Protein AF-A0A7C4BPT8-F1 (afdb_monomer_lite)

pLDDT: mean 86.93, std 17.17, range [43.03, 98.75]

Sequence (209 aa):
MKKLYSVMIAIMLIIIASSIASAGLELSFYLGMRDGSNQSDGVIVRWYVEKNKKSDMIFEQLWKEQKWSDLFVVDLNSWGNETVTLNMTTDPGQARNTGWDWILIAEPKVTSNGNMVYDFAQAVAEGKVKLSMMLDGDKVETEGLGFGANCTQAEAGAVGGVTKPKAYMQHPPWNGRTGNTIARFELQLPASVKRIGNVSATWGQIKIQ

Structure (mmCIF, N/CA/C/O backbone):
data_AF-A0A7C4BPT8-F1
#
_entry.id   AF-A0A7C4BPT8-F1
#
loop_
_atom_site.group_PDB
_atom_site.id
_atom_site.type_symbol
_atom_site.label_atom_id
_atom_site.label_alt_id
_atom_site.label_comp_id
_atom_site.label_asym_id
_atom_site.label_entity_id
_atom_site.label_seq_id
_atom_site.pdbx_PDB_ins_code
_atom_site.Cartn_x
_atom_site.Cartn_y
_atom_site.Cartn_z
_atom_site.occupancy
_atom_site.B_iso_or_equiv
_atom_site.auth_seq_id
_atom_site.auth_comp_id
_atom_site.auth_asym_id
_atom_site.auth_atom_id
_atom_site.pdbx_PDB_model_num
ATOM 1 N N . MET A 1 1 ? -26.484 -39.630 23.745 1.00 54.59 1 MET A N 1
ATOM 2 C CA . MET A 1 1 ? -26.776 -38.201 24.011 1.00 54.59 1 MET A CA 1
ATOM 3 C C . MET A 1 1 ? -25.586 -37.402 24.561 1.00 54.59 1 MET A C 1
ATOM 5 O O . MET A 1 1 ? -25.332 -36.341 24.020 1.00 54.59 1 MET A O 1
ATOM 9 N N . LYS A 1 2 ? -24.785 -37.883 25.530 1.00 50.34 2 LYS A N 1
ATOM 10 C CA . LYS A 1 2 ? -23.640 -37.112 26.088 1.00 50.34 2 LYS A CA 1
ATOM 11 C C . LYS A 1 2 ? -22.535 -36.703 25.084 1.00 50.34 2 LYS A C 1
ATOM 13 O O . LYS A 1 2 ? -21.961 -35.636 25.239 1.00 50.34 2 LYS A O 1
ATOM 18 N N . LYS A 1 3 ? -22.267 -37.495 24.033 1.00 48.19 3 LYS A N 1
ATOM 19 C CA . LYS A 1 3 ? -21.234 -37.177 23.020 1.00 48.19 3 LYS A CA 1
ATOM 20 C C . LYS A 1 3 ? -21.589 -36.008 22.082 1.00 48.19 3 LYS A C 1
ATOM 22 O O . LYS A 1 3 ? -20.674 -35.346 21.617 1.00 48.19 3 LYS A O 1
ATOM 27 N N . LEU A 1 4 ? -22.875 -35.724 21.829 1.00 46.19 4 LEU A N 1
ATOM 28 C CA . LEU A 1 4 ? -23.266 -34.592 20.969 1.00 46.19 4 LEU A CA 1
ATOM 29 C C . LEU A 1 4 ? -23.099 -33.234 21.674 1.00 46.19 4 LEU A C 1
ATOM 31 O O . LEU A 1 4 ? -22.688 -32.268 21.039 1.00 46.19 4 LEU A O 1
ATOM 35 N N . TYR A 1 5 ? -23.343 -33.171 22.988 1.00 47.28 5 TYR A N 1
ATOM 36 C CA . TYR A 1 5 ? -23.186 -31.936 23.766 1.00 47.28 5 TYR A CA 1
ATOM 37 C C . TYR A 1 5 ? -21.726 -31.458 23.831 1.00 47.28 5 TYR A C 1
ATOM 39 O O . TYR A 1 5 ? -21.472 -30.264 23.712 1.00 47.28 5 TYR A O 1
ATOM 47 N N . SER A 1 6 ? -20.753 -32.371 23.941 1.00 48.19 6 SER A N 1
ATOM 48 C CA . SER A 1 6 ? -19.327 -32.004 23.958 1.00 48.19 6 SER A CA 1
ATOM 49 C C . SER A 1 6 ? -18.817 -31.463 22.618 1.00 48.19 6 SER A C 1
ATOM 51 O O . SER A 1 6 ? -17.952 -30.592 22.614 1.00 48.19 6 SER A O 1
ATOM 53 N N . VAL A 1 7 ? -19.356 -31.935 21.487 1.00 51.72 7 VAL A N 1
ATOM 54 C CA . VAL A 1 7 ? -18.960 -31.447 20.153 1.00 51.72 7 VAL A CA 1
ATOM 55 C C . VAL A 1 7 ? -19.555 -30.063 19.877 1.00 51.72 7 VAL A C 1
ATOM 57 O O . VAL A 1 7 ? -18.843 -29.189 19.392 1.00 51.72 7 VAL A O 1
ATOM 60 N N . MET A 1 8 ? -20.815 -29.813 20.256 1.00 48.66 8 MET A N 1
ATOM 61 C CA . MET A 1 8 ? -21.415 -28.477 20.112 1.00 48.66 8 MET A CA 1
ATOM 62 C C . MET A 1 8 ? -20.722 -27.415 20.975 1.00 48.66 8 MET A C 1
ATOM 64 O O . MET A 1 8 ? -20.492 -26.312 20.489 1.00 48.66 8 MET A O 1
ATOM 68 N N . ILE A 1 9 ? -20.336 -27.736 22.216 1.00 51.28 9 ILE A N 1
ATOM 69 C CA . ILE A 1 9 ? 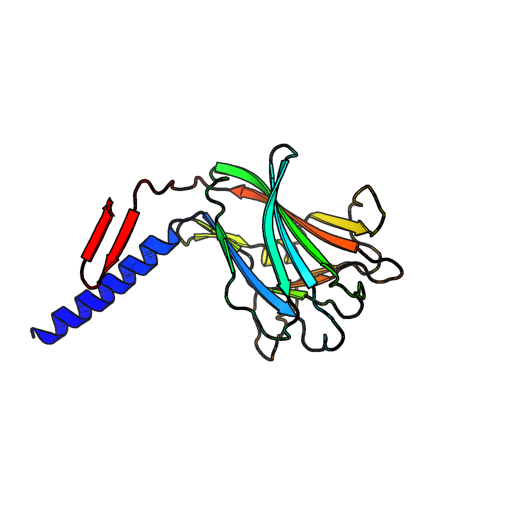-19.623 -26.793 23.098 1.00 51.28 9 ILE A CA 1
ATOM 70 C C . ILE A 1 9 ? -18.236 -26.441 22.533 1.00 51.28 9 ILE A C 1
ATOM 72 O O . ILE A 1 9 ? -17.849 -25.275 22.560 1.00 51.28 9 ILE A O 1
ATOM 76 N N . ALA A 1 10 ? -17.514 -27.412 21.962 1.00 47.28 10 ALA A N 1
ATOM 77 C CA . ALA A 1 10 ? -16.216 -27.171 21.329 1.00 47.28 10 ALA A CA 1
ATOM 78 C C . ALA A 1 10 ? -16.325 -26.276 20.078 1.00 47.28 10 ALA A C 1
ATOM 80 O O . ALA A 1 10 ? -15.520 -25.364 19.907 1.00 47.28 10 ALA A O 1
ATOM 81 N N . ILE A 1 11 ? -17.350 -26.480 19.241 1.00 50.12 11 ILE A N 1
AT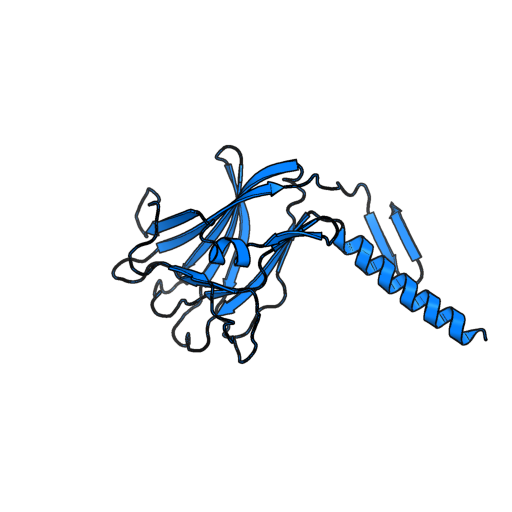OM 82 C CA . ILE A 1 11 ? -17.606 -25.634 18.061 1.00 50.12 11 ILE A CA 1
ATOM 83 C C . ILE A 1 11 ? -18.005 -24.211 18.488 1.00 50.12 11 ILE A C 1
ATOM 85 O O . ILE A 1 11 ? -17.520 -23.238 17.916 1.00 50.12 11 ILE A O 1
ATOM 89 N N . MET A 1 12 ? -18.822 -24.066 19.536 1.00 43.97 12 MET A N 1
ATOM 90 C CA . MET A 1 12 ? -19.258 -22.757 20.038 1.00 43.97 12 MET A CA 1
ATOM 91 C C . MET A 1 12 ? -18.108 -21.961 20.689 1.00 43.97 12 MET A C 1
ATOM 93 O O . MET A 1 12 ? -18.019 -20.753 20.493 1.00 43.97 12 MET A O 1
ATOM 97 N N . LEU A 1 13 ? -17.177 -22.625 21.388 1.00 43.03 13 LEU A N 1
ATOM 98 C CA . LEU A 1 13 ? -15.963 -22.003 21.949 1.00 43.03 13 LEU A CA 1
ATOM 99 C C . LEU A 1 13 ? -14.967 -21.546 20.871 1.00 43.03 13 LEU A C 1
ATOM 101 O O . LEU A 1 13 ? -14.355 -20.490 21.025 1.00 43.03 13 LEU A O 1
ATOM 105 N N . ILE A 1 14 ? -14.836 -22.289 19.765 1.00 45.22 14 ILE A N 1
ATOM 106 C CA . ILE A 1 14 ? -14.003 -21.881 18.619 1.00 45.22 14 ILE A CA 1
ATOM 107 C C . ILE A 1 14 ? -14.587 -20.626 17.943 1.00 45.22 14 ILE A C 1
ATOM 109 O O . ILE A 1 14 ? -13.842 -19.698 17.634 1.00 45.22 14 ILE A O 1
ATOM 113 N N . ILE A 1 15 ? -15.915 -20.534 17.802 1.00 47.28 15 ILE A N 1
ATOM 114 C CA . ILE A 1 15 ? -16.594 -19.356 17.223 1.00 47.28 15 ILE A CA 1
ATOM 115 C C . ILE A 1 15 ? -16.447 -18.104 18.120 1.00 47.28 15 ILE A C 1
ATOM 117 O O . ILE A 1 15 ? -16.341 -16.982 17.616 1.00 47.28 15 ILE A O 1
ATOM 121 N N . ILE A 1 16 ? -16.377 -18.267 19.447 1.00 45.91 16 ILE A N 1
ATOM 122 C CA . ILE A 1 16 ? -16.183 -17.146 20.386 1.00 45.91 16 ILE A CA 1
ATOM 123 C C . ILE A 1 16 ? -14.715 -16.674 20.412 1.00 45.91 16 ILE A C 1
ATOM 125 O O . ILE A 1 16 ? -14.453 -15.474 20.431 1.00 45.91 16 ILE A O 1
ATOM 129 N N . ALA A 1 17 ? -13.736 -17.582 20.343 1.00 44.88 17 ALA A N 1
ATOM 130 C CA . ALA A 1 17 ? -12.320 -17.195 20.321 1.00 44.88 17 ALA A CA 1
ATOM 131 C C . ALA A 1 17 ? -11.942 -16.403 19.051 1.00 44.88 17 ALA A C 1
ATOM 133 O O . ALA A 1 17 ? -11.202 -15.422 19.134 1.00 44.88 17 ALA A O 1
ATOM 134 N N . SER A 1 18 ? -12.501 -16.763 17.890 1.00 46.69 18 SER A N 1
ATOM 135 C CA . SER A 1 18 ? -12.289 -16.017 16.641 1.00 46.69 18 SER A CA 1
ATOM 136 C C . SER A 1 18 ? -12.981 -14.648 16.626 1.00 46.69 18 SER A C 1
ATOM 138 O O . SER A 1 18 ? -12.461 -13.713 16.022 1.00 46.69 18 SER A O 1
ATOM 140 N N . SER A 1 19 ? -14.114 -14.488 17.316 1.00 46.62 19 SER A N 1
ATOM 141 C CA . SER A 1 19 ? -14.828 -13.202 17.382 1.00 46.62 19 SER A CA 1
ATOM 142 C C . SER A 1 19 ? -14.212 -12.211 18.379 1.00 46.62 19 SER A C 1
ATOM 144 O O . SER A 1 19 ? -14.300 -11.005 18.161 1.00 46.62 19 SER A O 1
ATOM 146 N N . ILE A 1 20 ? -13.490 -12.679 19.404 1.00 48.25 20 ILE A N 1
ATOM 147 C CA . ILE A 1 20 ? -12.718 -11.805 20.310 1.00 48.25 20 ILE A CA 1
ATOM 148 C C . ILE A 1 20 ? -11.394 -11.349 19.665 1.00 48.25 20 ILE A C 1
ATOM 150 O O . ILE A 1 20 ? -10.877 -10.283 20.000 1.00 48.25 20 ILE A O 1
ATOM 154 N N . ALA A 1 21 ? -10.849 -12.101 18.700 1.00 51.06 21 ALA A N 1
ATOM 155 C CA . ALA A 1 21 ? -9.644 -11.697 17.973 1.00 51.06 21 ALA A CA 1
ATOM 156 C C . ALA A 1 21 ? -9.871 -10.446 17.100 1.00 51.06 21 ALA A C 1
ATOM 158 O O . ALA A 1 21 ? -8.999 -9.587 17.063 1.00 51.06 21 ALA A O 1
ATOM 159 N N . SER A 1 22 ? -11.064 -10.281 16.517 1.00 53.06 22 SER A N 1
ATOM 160 C CA . SER A 1 22 ? -11.373 -9.261 15.497 1.00 53.06 22 SER A CA 1
ATOM 161 C C . SER A 1 22 ? -11.809 -7.882 16.036 1.00 53.06 22 SER A C 1
ATOM 163 O O . SER A 1 22 ? -12.160 -6.994 15.262 1.00 53.06 22 SER A O 1
ATOM 165 N N . ALA A 1 23 ? -11.776 -7.651 17.353 1.00 64.06 23 ALA A N 1
ATOM 166 C CA . ALA A 1 23 ? -12.230 -6.388 17.956 1.00 64.06 23 ALA A CA 1
ATOM 167 C C . ALA A 1 23 ? -11.284 -5.177 17.742 1.00 64.06 23 ALA A C 1
ATOM 169 O O . ALA A 1 23 ? -11.500 -4.105 18.306 1.00 64.06 23 ALA A O 1
ATOM 170 N N . GLY A 1 24 ? -10.189 -5.353 16.996 1.00 84.88 24 GLY A N 1
ATOM 171 C CA . GLY A 1 24 ? -9.198 -4.309 16.736 1.00 84.88 24 GLY A CA 1
ATOM 172 C C . GLY A 1 24 ? -9.560 -3.416 15.551 1.00 84.88 24 GLY A C 1
ATOM 173 O O . GLY A 1 24 ? -10.351 -3.794 14.686 1.00 84.88 24 GLY A O 1
ATOM 174 N N . LEU A 1 25 ? -8.968 -2.221 15.521 1.00 93.62 25 LEU A N 1
ATOM 175 C CA . LEU A 1 25 ? -8.838 -1.427 14.305 1.00 93.62 25 LEU A CA 1
ATOM 176 C C . LEU A 1 25 ? -7.584 -1.890 13.553 1.00 93.62 25 LEU A C 1
ATOM 178 O O . LEU A 1 25 ? -6.475 -1.741 14.059 1.00 93.62 25 LEU A O 1
ATOM 182 N N . GLU A 1 26 ? -7.763 -2.462 12.368 1.00 95.50 26 GLU A N 1
ATOM 183 C CA . GLU A 1 26 ? -6.712 -3.193 11.652 1.00 95.50 26 GLU A CA 1
ATOM 184 C C . GLU A 1 26 ? -6.672 -2.796 10.178 1.00 95.50 26 GLU A C 1
ATOM 186 O O . GLU A 1 26 ? -7.717 -2.671 9.541 1.00 95.50 26 GLU A O 1
ATOM 191 N N . LEU A 1 27 ? -5.471 -2.648 9.623 1.00 97.69 27 LEU A N 1
ATOM 192 C CA . LEU A 1 27 ? -5.219 -2.669 8.182 1.00 97.69 27 LEU A CA 1
ATOM 193 C C . LEU A 1 27 ? -4.840 -4.096 7.783 1.00 97.69 27 LEU A C 1
ATOM 195 O O . LEU A 1 27 ? -3.971 -4.694 8.410 1.00 97.69 27 LEU A O 1
ATOM 199 N N . SER A 1 28 ? -5.442 -4.632 6.725 1.00 97.62 28 SER A N 1
ATOM 200 C CA . SER A 1 28 ? -5.100 -5.960 6.207 1.00 97.62 28 SER A CA 1
ATOM 201 C C . SER A 1 28 ? -5.000 -5.968 4.687 1.00 97.62 28 SER A C 1
ATOM 203 O O . SER A 1 28 ? -5.728 -5.221 4.033 1.00 97.62 28 SER A O 1
ATOM 205 N N . PHE A 1 29 ? -4.079 -6.760 4.134 1.00 98.12 29 PHE A N 1
ATOM 206 C CA . PHE A 1 29 ? -3.831 -6.859 2.690 1.00 98.12 29 PHE A CA 1
ATOM 207 C C . PHE A 1 29 ? -2.958 -8.076 2.344 1.00 98.12 29 PHE A C 1
ATOM 209 O O . PHE A 1 29 ? -2.319 -8.678 3.207 1.00 98.12 29 PHE A O 1
ATOM 216 N N . TYR A 1 30 ? -2.902 -8.410 1.056 1.00 97.69 30 TYR A N 1
ATOM 217 C CA . TYR A 1 30 ? -1.963 -9.367 0.471 1.00 97.69 30 TYR A CA 1
ATOM 218 C C . TYR A 1 30 ? -1.030 -8.659 -0.511 1.00 97.69 30 TYR A C 1
ATOM 220 O O . TYR A 1 30 ? -1.438 -7.695 -1.164 1.00 97.69 30 TYR A O 1
ATOM 228 N N . LEU A 1 31 ? 0.182 -9.185 -0.666 1.00 98.19 31 LEU A N 1
ATOM 229 C CA . LEU A 1 31 ? 1.145 -8.763 -1.682 1.00 98.19 31 LEU A CA 1
ATOM 230 C C . LEU A 1 31 ? 1.376 -9.884 -2.692 1.00 98.19 31 LEU A C 1
ATOM 232 O O . LEU A 1 31 ? 1.343 -11.062 -2.338 1.00 98.19 31 LEU A O 1
ATOM 236 N N . GLY A 1 32 ? 1.612 -9.527 -3.948 1.00 97.38 32 GLY A N 1
ATOM 237 C CA . GLY A 1 32 ? 1.936 -10.483 -5.001 1.00 97.38 32 GLY A CA 1
ATOM 238 C C . GLY A 1 32 ? 2.654 -9.800 -6.154 1.00 97.38 32 GLY A C 1
ATOM 239 O O . GLY A 1 32 ? 2.180 -8.774 -6.632 1.00 97.38 32 GLY A O 1
ATOM 240 N N . MET A 1 33 ? 3.784 -10.340 -6.612 1.00 97.00 33 MET A N 1
ATOM 241 C CA . MET A 1 33 ? 4.384 -9.871 -7.865 1.00 97.00 33 MET A CA 1
ATOM 242 C C . MET A 1 33 ? 3.576 -10.412 -9.037 1.00 97.00 33 MET A C 1
ATOM 244 O O . MET A 1 33 ? 3.242 -11.596 -9.046 1.00 97.00 33 MET A O 1
ATOM 248 N N . ARG A 1 34 ? 3.273 -9.570 -10.027 1.00 95.25 34 ARG A N 1
ATOM 249 C CA . ARG A 1 34 ? 2.548 -9.990 -11.230 1.00 95.25 34 ARG A CA 1
ATOM 250 C C . ARG A 1 34 ? 3.265 -11.148 -11.923 1.00 95.25 34 ARG A C 1
ATOM 252 O O . ARG A 1 34 ? 4.489 -11.140 -12.049 1.00 95.25 34 ARG A O 1
ATOM 259 N N . ASP A 1 35 ? 2.492 -12.096 -12.446 1.00 94.12 35 ASP A N 1
ATOM 260 C CA . ASP A 1 35 ? 3.035 -13.129 -13.327 1.00 94.12 35 ASP A CA 1
ATOM 261 C C . ASP A 1 35 ? 3.775 -12.475 -14.509 1.00 94.12 35 ASP A C 1
ATOM 263 O O . ASP A 1 35 ? 3.249 -11.584 -15.183 1.00 94.12 35 ASP A O 1
ATOM 267 N N . GLY A 1 36 ? 5.016 -12.903 -14.742 1.00 93.62 36 GLY A N 1
ATOM 268 C CA . GLY A 1 36 ? 5.914 -12.328 -15.746 1.00 93.62 36 GLY A CA 1
ATOM 269 C C . GLY A 1 36 ? 6.991 -11.391 -15.188 1.00 93.62 36 GLY A C 1
ATOM 270 O O . GLY A 1 36 ? 7.924 -11.067 -15.922 1.00 93.62 36 GLY A O 1
ATOM 271 N N . SER A 1 37 ? 6.953 -11.028 -13.901 1.00 94.88 37 SER A N 1
ATOM 272 C CA . SER A 1 37 ? 7.974 -10.208 -13.216 1.00 94.88 37 SER A CA 1
ATOM 273 C C . SER A 1 37 ? 9.297 -10.948 -12.929 1.00 94.88 37 SER A C 1
ATOM 275 O O . SER A 1 37 ? 9.950 -10.712 -11.918 1.00 94.88 37 SER A O 1
ATOM 277 N N . ASN A 1 38 ? 9.737 -11.844 -13.819 1.00 95.12 38 ASN A N 1
ATOM 278 C CA . ASN A 1 38 ? 10.872 -12.757 -13.595 1.00 95.12 38 ASN A CA 1
ATOM 279 C C . ASN A 1 38 ? 12.236 -12.067 -13.413 1.00 95.12 38 ASN A C 1
ATOM 281 O O . ASN A 1 38 ? 13.183 -12.706 -12.965 1.00 95.12 38 ASN A O 1
ATOM 285 N N . GLN A 1 39 ? 12.354 -10.800 -13.812 1.00 96.44 39 GLN A N 1
ATOM 286 C CA . GLN A 1 39 ? 13.593 -10.021 -13.721 1.00 96.44 39 GLN A CA 1
ATOM 287 C C . GLN A 1 39 ? 13.585 -9.010 -12.565 1.00 96.44 39 GLN A C 1
ATOM 289 O O . GLN A 1 39 ? 14.582 -8.317 -12.376 1.00 96.44 39 GLN A O 1
ATOM 294 N N . SER A 1 40 ? 12.484 -8.909 -11.812 1.00 97.06 40 SER A N 1
ATOM 295 C CA . SER A 1 40 ? 12.424 -8.058 -10.622 1.00 97.06 40 SER A CA 1
ATOM 296 C C . SER A 1 40 ? 13.251 -8.679 -9.496 1.00 97.06 40 SER A C 1
ATOM 298 O O . SER A 1 40 ? 13.196 -9.890 -9.266 1.00 97.06 40 SER A O 1
ATOM 300 N N . ASP A 1 41 ? 14.000 -7.852 -8.770 1.00 97.56 41 ASP A N 1
ATOM 301 C CA . ASP A 1 41 ? 14.633 -8.232 -7.503 1.00 97.56 41 ASP A CA 1
ATOM 302 C C . ASP A 1 41 ? 13.722 -7.973 -6.286 1.00 97.56 41 ASP A C 1
ATOM 304 O O . ASP A 1 41 ? 14.097 -8.256 -5.144 1.00 97.56 41 ASP A O 1
ATOM 308 N N . GLY A 1 42 ? 12.495 -7.522 -6.548 1.00 97.94 42 GLY A N 1
ATOM 309 C CA . GLY A 1 42 ? 11.429 -7.283 -5.590 1.00 97.94 42 GLY A CA 1
ATOM 310 C C . GLY A 1 42 ? 11.099 -5.805 -5.419 1.00 97.94 42 GLY A C 1
ATOM 311 O O . GLY A 1 42 ? 11.857 -4.919 -5.792 1.00 97.94 42 GLY A O 1
ATOM 312 N N . VAL A 1 43 ? 9.955 -5.552 -4.791 1.00 98.50 43 VAL A N 1
ATOM 313 C CA . VAL A 1 43 ? 9.469 -4.210 -4.461 1.00 98.50 43 VAL A CA 1
ATOM 314 C C . VAL A 1 43 ? 9.377 -4.071 -2.952 1.00 98.50 43 VAL A C 1
ATOM 316 O O . VAL A 1 43 ? 8.816 -4.933 -2.272 1.00 98.50 43 VAL A O 1
ATOM 319 N N . ILE A 1 44 ? 9.916 -2.981 -2.416 1.00 98.62 44 ILE A N 1
ATOM 320 C CA . ILE A 1 44 ? 9.748 -2.613 -1.015 1.00 98.62 44 ILE A CA 1
ATOM 321 C C . ILE A 1 44 ? 8.413 -1.885 -0.877 1.00 98.62 44 ILE A C 1
ATOM 323 O O . ILE A 1 44 ? 8.225 -0.788 -1.405 1.00 98.62 44 ILE A O 1
ATOM 327 N N . VAL A 1 45 ? 7.483 -2.502 -0.155 1.00 98.75 45 VAL A N 1
ATOM 328 C CA . VAL A 1 45 ? 6.178 -1.934 0.181 1.00 98.75 45 VAL A CA 1
ATOM 329 C C . VAL A 1 45 ? 6.223 -1.399 1.600 1.00 98.75 45 VAL A C 1
ATOM 331 O O . VAL A 1 45 ? 6.626 -2.114 2.521 1.00 98.75 45 VAL A O 1
ATOM 334 N N . ARG A 1 46 ? 5.774 -0.160 1.796 1.00 98.69 46 ARG A N 1
ATOM 335 C CA . ARG A 1 46 ? 5.668 0.450 3.125 1.00 98.69 46 ARG A CA 1
ATOM 336 C C . ARG A 1 46 ? 4.296 1.051 3.341 1.00 98.69 46 ARG A C 1
ATOM 338 O O . ARG A 1 46 ? 3.699 1.580 2.406 1.00 98.69 46 ARG A O 1
ATOM 345 N N . TRP A 1 47 ? 3.839 1.019 4.587 1.00 98.62 47 TRP A N 1
ATOM 346 C CA . TRP A 1 47 ? 2.689 1.800 5.032 1.00 98.62 47 TRP A CA 1
ATOM 347 C C . TRP A 1 47 ? 3.105 2.783 6.112 1.00 98.62 47 TRP A C 1
ATOM 349 O O . TRP A 1 47 ? 3.834 2.436 7.045 1.00 98.62 47 TRP A O 1
ATOM 359 N N . TYR A 1 48 ? 2.578 3.995 6.001 1.00 98.62 48 TYR A N 1
ATOM 360 C CA . TYR A 1 48 ? 2.730 5.046 6.993 1.00 98.62 48 TYR A CA 1
ATOM 361 C C . TYR A 1 48 ? 1.367 5.554 7.431 1.00 98.62 48 TYR A C 1
ATOM 363 O O . TYR A 1 48 ? 0.463 5.694 6.605 1.00 98.62 48 TYR A O 1
ATOM 371 N N . VAL A 1 49 ? 1.255 5.903 8.707 1.00 98.44 49 VAL A N 1
ATOM 372 C CA . VAL A 1 49 ? 0.164 6.729 9.222 1.00 98.44 49 VAL A CA 1
ATOM 373 C C . VAL A 1 49 ? 0.692 8.143 9.384 1.00 98.44 49 VAL A C 1
ATOM 375 O O . VAL A 1 49 ? 1.633 8.376 10.143 1.00 98.44 49 VAL A O 1
ATOM 378 N N . GLU A 1 50 ? 0.088 9.094 8.686 1.00 98.25 50 GLU A N 1
ATOM 379 C CA . GLU A 1 50 ? 0.400 10.507 8.830 1.00 98.25 50 GLU A CA 1
ATOM 380 C C . GLU A 1 50 ? -0.719 11.241 9.570 1.00 98.25 50 GLU A C 1
ATOM 382 O O . GLU A 1 50 ? -1.901 11.142 9.228 1.00 98.25 50 GLU A O 1
ATOM 387 N N . LYS A 1 51 ? -0.326 12.003 10.592 1.00 96.94 51 LYS A N 1
ATOM 388 C CA . LYS A 1 51 ? -1.203 12.867 11.382 1.00 96.94 51 LYS A CA 1
ATOM 389 C C . LYS A 1 51 ? -0.419 14.091 11.831 1.00 96.94 51 LYS A C 1
ATOM 391 O O . LYS A 1 51 ? 0.685 13.965 12.354 1.00 96.94 51 LYS A O 1
ATOM 396 N N . ASN A 1 52 ? -0.991 15.286 11.681 1.00 94.38 52 ASN A N 1
ATOM 397 C CA . ASN A 1 52 ? -0.373 16.540 12.137 1.00 94.38 52 ASN A CA 1
ATOM 398 C C . ASN A 1 52 ? 1.072 16.732 11.626 1.00 94.38 52 ASN A C 1
ATOM 400 O O . ASN A 1 52 ? 1.942 17.163 12.382 1.00 94.38 52 ASN A O 1
ATOM 404 N N . LYS A 1 53 ? 1.333 16.394 10.352 1.00 90.75 53 LYS A N 1
ATOM 405 C CA . LYS A 1 53 ? 2.664 16.431 9.705 1.00 90.75 53 LYS A CA 1
ATOM 406 C C . LYS A 1 53 ? 3.709 15.476 10.301 1.00 90.75 53 LYS A C 1
ATOM 408 O O . LYS A 1 53 ? 4.881 15.548 9.936 1.00 90.75 53 LYS A O 1
ATOM 413 N N . LYS A 1 54 ? 3.314 14.590 11.217 1.00 96.06 54 LYS A N 1
ATOM 414 C CA . LYS A 1 54 ? 4.137 13.479 11.694 1.00 96.06 54 LYS A CA 1
ATOM 415 C C . LYS A 1 54 ? 3.764 12.230 10.907 1.00 96.06 54 LYS A C 1
ATOM 417 O O . LYS A 1 54 ? 2.580 11.943 10.772 1.00 96.06 54 LYS A O 1
ATOM 422 N N . SER A 1 55 ? 4.768 11.503 10.427 1.00 97.31 55 SER A N 1
ATOM 423 C CA . SER A 1 55 ? 4.603 10.240 9.710 1.00 97.31 55 SER A CA 1
ATOM 424 C C . SER A 1 55 ? 5.230 9.110 10.522 1.00 97.31 55 SER A C 1
ATOM 426 O O . SER A 1 55 ? 6.414 9.174 10.858 1.00 97.31 55 SER A O 1
ATOM 428 N N . ASP A 1 56 ? 4.429 8.105 10.865 1.00 97.94 56 ASP A N 1
ATOM 429 C CA . ASP A 1 56 ? 4.850 6.900 11.576 1.00 97.94 56 ASP A CA 1
ATOM 430 C C . ASP A 1 56 ? 4.801 5.710 10.606 1.00 97.94 56 ASP A C 1
ATOM 432 O O . ASP A 1 56 ? 3.745 5.400 10.054 1.00 97.94 56 ASP A O 1
ATOM 436 N N . MET A 1 57 ? 5.936 5.041 10.379 1.00 98.31 57 MET A N 1
ATOM 437 C CA . MET A 1 57 ? 5.982 3.820 9.566 1.00 98.31 57 MET A CA 1
ATOM 438 C C . MET A 1 57 ? 5.429 2.648 10.375 1.00 98.31 57 MET A C 1
ATOM 440 O O . MET A 1 57 ? 5.939 2.342 11.452 1.00 98.31 57 MET A O 1
ATOM 444 N N . ILE A 1 58 ? 4.405 1.989 9.844 1.00 98.19 58 ILE A N 1
ATOM 445 C CA . ILE A 1 58 ? 3.695 0.894 10.521 1.00 98.19 58 ILE A CA 1
ATOM 446 C C . ILE A 1 58 ? 3.924 -0.467 9.861 1.00 98.19 58 ILE A C 1
ATOM 448 O O . ILE A 1 58 ? 3.587 -1.495 10.440 1.00 98.19 58 ILE A O 1
ATOM 452 N N . PHE A 1 59 ? 4.495 -0.482 8.656 1.00 98.56 59 PHE A N 1
ATOM 453 C CA . PHE A 1 59 ? 4.806 -1.698 7.914 1.00 98.56 59 PHE A CA 1
ATOM 454 C C . PHE A 1 59 ? 5.920 -1.442 6.899 1.00 98.56 59 PHE A C 1
ATOM 456 O O . PHE A 1 59 ? 5.916 -0.405 6.234 1.00 98.56 59 PHE A O 1
ATOM 463 N N . GLU A 1 60 ? 6.817 -2.413 6.739 1.00 98.50 60 GLU A N 1
ATOM 464 C CA . GLU A 1 60 ? 7.801 -2.483 5.660 1.00 98.50 60 GLU A CA 1
ATOM 465 C C . GLU A 1 60 ? 8.009 -3.950 5.264 1.00 98.50 60 GLU A C 1
ATOM 467 O O . GLU A 1 60 ? 8.226 -4.800 6.127 1.00 98.50 60 GLU A O 1
ATOM 472 N N . GLN A 1 61 ? 7.957 -4.248 3.965 1.00 98.50 61 GLN A N 1
ATOM 473 C CA . GLN A 1 61 ? 8.249 -5.577 3.434 1.00 98.50 61 GLN A CA 1
ATOM 474 C C . GLN A 1 61 ? 8.829 -5.483 2.023 1.00 98.50 61 GLN A C 1
ATOM 476 O O . GLN A 1 61 ? 8.209 -4.909 1.132 1.00 98.50 61 GLN A O 1
ATOM 481 N N . LEU A 1 62 ? 9.976 -6.127 1.794 1.00 98.50 62 LEU A N 1
ATOM 482 C CA . LEU A 1 62 ? 10.441 -6.460 0.445 1.00 98.50 62 LEU A CA 1
ATOM 483 C C . LEU A 1 62 ? 9.679 -7.692 -0.055 1.00 98.50 62 LEU A C 1
ATOM 485 O O . LEU A 1 62 ? 9.764 -8.757 0.564 1.00 98.50 62 LEU A O 1
ATOM 489 N N . TRP A 1 63 ? 8.954 -7.573 -1.164 1.00 98.31 63 TRP A N 1
ATOM 490 C CA . TRP A 1 63 ? 8.231 -8.685 -1.780 1.00 98.31 63 TRP A CA 1
ATOM 491 C C . TRP A 1 63 ? 8.732 -8.954 -3.198 1.00 98.31 63 TRP A C 1
ATOM 493 O O . TRP A 1 63 ? 8.780 -8.047 -4.020 1.00 98.31 63 TRP A O 1
ATOM 503 N N . LYS A 1 64 ? 9.087 -10.209 -3.490 1.00 97.75 64 LYS A N 1
ATOM 504 C CA . LYS A 1 64 ? 9.630 -10.637 -4.795 1.00 97.75 64 LYS A CA 1
ATOM 505 C C . LYS A 1 64 ? 8.946 -11.871 -5.385 1.00 97.75 64 LYS A C 1
ATOM 507 O O . LYS A 1 64 ? 9.304 -12.339 -6.460 1.00 97.75 64 LYS A O 1
ATOM 512 N N . GLU A 1 65 ? 7.994 -12.446 -4.660 1.00 97.50 65 GLU A N 1
ATOM 513 C CA . GLU A 1 65 ? 7.428 -13.744 -5.006 1.00 97.50 65 GLU A CA 1
ATOM 514 C C . GLU A 1 65 ? 6.256 -13.580 -5.988 1.00 97.50 65 GLU A C 1
ATOM 516 O O . GLU A 1 65 ? 5.324 -12.810 -5.733 1.00 97.50 65 GLU A O 1
ATOM 521 N N . GLN A 1 66 ? 6.261 -14.357 -7.080 1.00 95.94 66 GLN A N 1
ATOM 522 C CA . GLN A 1 66 ? 5.140 -14.491 -8.032 1.00 95.94 66 GLN A CA 1
ATOM 523 C C . GLN A 1 66 ? 4.083 -15.481 -7.508 1.00 95.94 66 GLN A C 1
ATOM 525 O O . GLN A 1 66 ? 3.673 -16.436 -8.161 1.00 95.94 66 GLN A O 1
ATOM 530 N N . LYS A 1 67 ? 3.696 -15.274 -6.253 1.00 96.19 67 LYS A N 1
ATOM 531 C CA . LYS A 1 67 ? 2.572 -15.903 -5.557 1.00 96.19 67 LYS A CA 1
ATOM 532 C C . LYS A 1 67 ? 2.025 -14.876 -4.573 1.00 96.19 67 LYS A C 1
ATOM 534 O O . LYS A 1 67 ? 2.745 -13.961 -4.169 1.00 96.19 67 LYS A O 1
ATOM 539 N N . TRP A 1 68 ? 0.774 -15.039 -4.166 1.00 97.19 68 TRP A N 1
ATOM 540 C CA . TRP A 1 68 ? 0.252 -14.240 -3.065 1.00 97.19 68 TRP A CA 1
ATOM 541 C C . TRP A 1 68 ? 1.001 -14.556 -1.772 1.00 97.19 68 TRP A C 1
ATOM 543 O O . TRP A 1 68 ? 1.333 -15.711 -1.493 1.00 97.19 68 TRP A O 1
ATOM 553 N N . SER A 1 69 ? 1.247 -13.517 -0.985 1.00 97.50 69 SER A N 1
ATOM 554 C CA . SER A 1 69 ? 1.654 -13.641 0.405 1.00 97.50 69 SER A CA 1
ATOM 555 C C . SER A 1 69 ? 0.560 -14.299 1.243 1.00 97.50 69 SER A C 1
ATOM 557 O O . SER A 1 69 ? -0.601 -14.391 0.831 1.00 97.50 69 SER A O 1
ATOM 559 N N . ASP A 1 70 ? 0.914 -14.675 2.469 1.00 96.62 70 ASP A N 1
ATOM 560 C CA . ASP A 1 70 ? -0.083 -14.800 3.529 1.00 96.62 70 ASP A CA 1
ATOM 561 C C . ASP A 1 70 ? -0.700 -13.420 3.837 1.00 96.62 70 ASP A C 1
ATOM 563 O O . ASP A 1 70 ? -0.193 -12.379 3.400 1.00 96.62 70 ASP A O 1
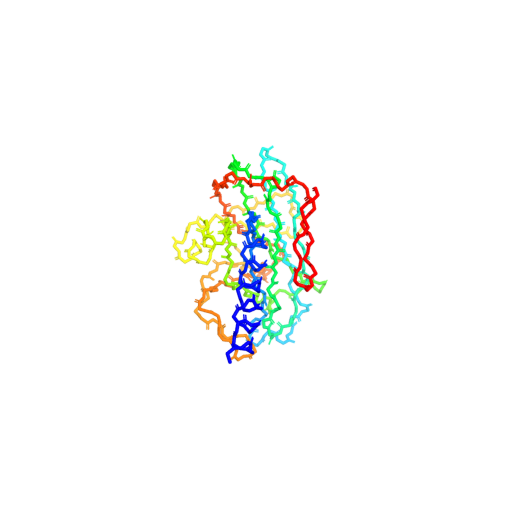ATOM 567 N N . LEU A 1 71 ? -1.824 -13.398 4.558 1.00 96.06 71 LEU A N 1
ATOM 568 C CA . LEU A 1 71 ? -2.490 -12.147 4.927 1.00 96.06 71 LEU A CA 1
ATOM 569 C C . LEU A 1 71 ? -1.606 -11.340 5.887 1.00 96.06 71 LEU A C 1
ATOM 571 O O . LEU A 1 71 ? -1.303 -11.804 6.987 1.00 96.06 71 LEU A O 1
ATOM 575 N N . PHE A 1 72 ? -1.267 -10.109 5.508 1.00 96.50 72 PHE A N 1
ATOM 576 C CA . PHE A 1 72 ? -0.680 -9.141 6.427 1.00 96.50 72 PHE A CA 1
ATOM 577 C C . PHE A 1 72 ? -1.781 -8.442 7.220 1.00 96.50 72 PHE A C 1
ATOM 579 O O . PHE A 1 72 ? -2.823 -8.092 6.663 1.00 96.50 72 PHE A O 1
ATOM 586 N N . VAL A 1 73 ? -1.534 -8.225 8.514 1.00 95.88 73 VAL A N 1
ATOM 587 C CA . VAL A 1 73 ? -2.418 -7.491 9.427 1.00 95.88 73 VAL A CA 1
ATOM 588 C C . VAL A 1 73 ? -1.568 -6.520 10.243 1.00 95.88 73 VAL A C 1
ATOM 590 O O . VAL A 1 73 ? -0.567 -6.920 10.835 1.00 95.88 73 VAL A O 1
ATOM 593 N N . VAL A 1 74 ? -1.956 -5.247 10.259 1.00 95.50 74 VAL A N 1
ATOM 594 C CA . VAL A 1 74 ? -1.256 -4.157 10.945 1.00 95.50 74 VAL A CA 1
ATOM 595 C C . VAL A 1 74 ? -2.219 -3.476 11.912 1.00 95.50 74 VAL A C 1
ATOM 597 O O . VAL A 1 74 ? -3.320 -3.080 11.526 1.00 95.50 74 VAL A O 1
ATOM 600 N N . ASP A 1 75 ? -1.801 -3.344 13.169 1.00 94.25 75 ASP A N 1
ATOM 601 C CA . ASP A 1 75 ? -2.584 -2.701 14.225 1.00 94.25 75 ASP A CA 1
ATOM 602 C C . ASP A 1 75 ? -2.617 -1.176 14.037 1.00 94.25 75 ASP A C 1
ATOM 604 O O . ASP A 1 75 ? -1.577 -0.522 13.933 1.00 94.25 75 ASP A O 1
ATOM 608 N N . LEU A 1 76 ? -3.821 -0.605 14.023 1.00 96.06 76 LEU A N 1
ATOM 609 C CA . LEU A 1 76 ? -4.070 0.831 13.918 1.00 96.06 76 LEU A CA 1
ATOM 610 C C . LEU A 1 76 ? -4.712 1.423 15.186 1.00 96.06 76 LEU A C 1
ATOM 612 O O . LEU A 1 76 ? -5.094 2.595 15.193 1.00 96.06 76 LEU A O 1
ATOM 616 N N . ASN A 1 77 ? -4.846 0.661 16.275 1.00 93.50 77 ASN A N 1
ATOM 617 C CA . ASN A 1 77 ? -5.583 1.087 17.470 1.00 93.50 77 ASN A CA 1
ATOM 618 C C . ASN A 1 77 ? -5.051 2.389 18.095 1.00 93.50 77 ASN A C 1
ATOM 620 O O . ASN A 1 77 ? -5.841 3.155 18.654 1.00 93.50 77 ASN A O 1
ATOM 624 N N . SER A 1 78 ? -3.751 2.674 17.965 1.00 94.00 78 SER A N 1
ATOM 625 C CA . SER A 1 78 ? -3.115 3.913 18.448 1.00 94.00 78 SER A CA 1
ATOM 626 C C . SER A 1 78 ? -3.631 5.190 17.769 1.00 94.00 78 SER A C 1
ATOM 628 O O . SER A 1 78 ? -3.424 6.279 18.300 1.00 94.00 78 SER A O 1
ATOM 630 N N . TRP A 1 79 ? -4.316 5.064 16.629 1.00 95.94 79 TRP A N 1
ATOM 631 C CA . TRP A 1 79 ? -4.905 6.172 15.869 1.00 95.94 79 TRP A CA 1
ATOM 632 C C . TRP A 1 79 ? -6.441 6.117 15.827 1.00 95.94 79 TRP A C 1
ATOM 634 O O . TRP A 1 79 ? -7.067 6.775 15.000 1.00 95.94 79 TRP A O 1
ATOM 644 N N . GLY A 1 80 ? -7.079 5.329 16.697 1.00 94.62 80 GLY A N 1
ATOM 645 C CA . GLY A 1 80 ? -8.540 5.282 16.768 1.00 94.62 80 GLY A CA 1
ATOM 646 C C . GLY A 1 80 ? -9.157 6.644 17.102 1.00 94.62 80 GLY A C 1
ATOM 647 O O . GLY A 1 80 ? -8.622 7.393 17.914 1.00 94.62 80 GLY A O 1
ATOM 648 N N . ASN A 1 81 ? -10.316 6.932 16.505 1.00 94.88 81 ASN A N 1
ATOM 649 C CA . ASN A 1 81 ? -11.030 8.213 16.580 1.00 94.88 81 ASN A CA 1
ATOM 650 C C . ASN A 1 81 ? -10.295 9.408 15.940 1.00 94.88 81 ASN A C 1
ATOM 652 O O . ASN A 1 81 ? -10.661 10.556 16.178 1.00 94.88 81 ASN A O 1
ATOM 656 N N . GLU A 1 82 ? -9.283 9.164 15.109 1.00 96.38 82 GLU A N 1
ATOM 657 C CA . GLU A 1 82 ? -8.507 10.216 14.451 1.00 96.38 82 GLU A CA 1
ATOM 658 C C . GLU A 1 82 ? -8.790 10.276 12.950 1.00 96.38 82 GLU A C 1
ATOM 660 O O . GLU A 1 82 ? -9.013 9.253 12.300 1.00 96.38 82 GLU A O 1
ATOM 665 N N . THR A 1 83 ? -8.721 11.478 12.377 1.00 97.62 83 THR A N 1
ATOM 666 C CA . THR A 1 83 ? -8.517 11.630 10.932 1.00 97.62 83 THR A CA 1
ATOM 667 C C . THR A 1 83 ? -7.034 11.444 10.641 1.00 97.62 83 THR A C 1
ATOM 669 O O . THR A 1 83 ? -6.195 12.139 11.223 1.00 97.62 83 THR A O 1
ATOM 672 N N . VAL A 1 84 ? -6.702 10.515 9.749 1.00 98.19 84 VAL A N 1
ATOM 673 C CA . VAL A 1 84 ? -5.318 10.244 9.343 1.00 98.19 84 VAL A CA 1
ATOM 674 C C . VAL A 1 84 ? -5.209 10.122 7.830 1.00 98.19 84 VAL A C 1
ATOM 676 O O . VAL A 1 84 ? -6.194 9.852 7.138 1.00 98.19 84 VAL A O 1
ATOM 679 N N . THR A 1 85 ? -3.984 10.251 7.333 1.00 98.44 85 THR A N 1
ATOM 680 C CA . THR A 1 85 ? -3.626 9.833 5.978 1.00 98.44 85 THR A CA 1
ATOM 681 C C . THR A 1 85 ? -2.829 8.540 6.062 1.00 98.44 85 THR A C 1
ATOM 683 O O . THR A 1 85 ? -1.749 8.510 6.649 1.00 98.44 85 THR A O 1
ATOM 686 N N . LEU A 1 86 ? -3.340 7.468 5.464 1.00 98.50 86 LEU A N 1
ATOM 687 C CA . LEU A 1 86 ? -2.565 6.257 5.226 1.00 98.50 86 LEU A CA 1
ATOM 688 C C . LEU A 1 86 ? -1.833 6.399 3.893 1.00 98.50 86 LEU A C 1
ATOM 690 O O . LEU A 1 86 ? -2.461 6.533 2.842 1.00 98.50 86 LEU A O 1
ATOM 694 N N . ASN A 1 87 ? -0.504 6.385 3.945 1.00 98.25 87 ASN A N 1
ATOM 695 C CA . ASN A 1 87 ? 0.350 6.432 2.764 1.00 98.25 87 ASN A CA 1
ATOM 696 C C . ASN A 1 87 ? 0.894 5.026 2.499 1.00 98.25 87 ASN A C 1
ATOM 698 O O . ASN A 1 87 ? 1.627 4.498 3.337 1.00 98.25 87 ASN A O 1
ATOM 702 N N . MET A 1 88 ? 0.583 4.443 1.343 1.00 98.50 88 MET A N 1
ATOM 703 C CA . MET A 1 88 ? 1.263 3.241 0.866 1.00 98.50 88 MET A CA 1
ATOM 704 C C . MET A 1 88 ? 2.320 3.626 -0.160 1.00 98.50 88 MET A C 1
ATOM 706 O O . MET A 1 88 ? 2.005 4.268 -1.165 1.00 98.50 88 MET A O 1
ATOM 710 N N . THR A 1 89 ? 3.563 3.215 0.065 1.00 98.25 89 THR A N 1
ATOM 711 C CA . THR A 1 89 ? 4.650 3.452 -0.885 1.00 98.25 89 THR A CA 1
ATOM 712 C C . THR A 1 89 ? 5.158 2.153 -1.484 1.00 98.25 89 THR A C 1
ATOM 714 O O . THR A 1 89 ? 5.162 1.109 -0.832 1.00 98.25 89 THR A O 1
ATOM 717 N N . THR A 1 90 ? 5.578 2.234 -2.741 1.00 98.19 90 THR A N 1
ATOM 718 C CA . THR A 1 90 ? 6.293 1.168 -3.447 1.00 98.19 90 THR A CA 1
ATOM 719 C C . THR A 1 90 ? 7.598 1.734 -3.960 1.00 98.19 90 THR A C 1
ATOM 721 O O . THR A 1 90 ? 7.591 2.715 -4.706 1.00 98.19 90 THR A O 1
ATOM 724 N N . ASP A 1 91 ? 8.692 1.118 -3.555 1.00 97.19 91 ASP A N 1
ATOM 725 C CA . ASP A 1 91 ? 10.061 1.530 -3.833 1.00 97.19 91 ASP A CA 1
ATOM 726 C C . ASP A 1 91 ? 10.795 0.329 -4.452 1.00 97.19 91 ASP A C 1
ATOM 728 O O . ASP A 1 91 ? 10.555 -0.801 -4.015 1.00 97.19 91 ASP A O 1
ATOM 732 N N . PRO A 1 92 ? 11.628 0.513 -5.485 1.00 97.19 92 PRO A N 1
ATOM 733 C CA . PRO A 1 92 ? 12.414 -0.564 -6.064 1.00 97.19 92 PRO A CA 1
ATOM 734 C C . PRO A 1 92 ? 13.234 -1.328 -5.040 1.00 97.19 92 PRO A C 1
ATOM 736 O O . PRO A 1 92 ? 13.709 -0.774 -4.040 1.00 97.19 92 PRO A O 1
ATOM 739 N N . GLY A 1 93 ? 13.508 -2.579 -5.391 1.00 95.88 93 GLY A N 1
ATOM 740 C CA . GLY A 1 93 ? 14.516 -3.402 -4.755 1.00 95.88 93 GLY A CA 1
ATOM 741 C C . GLY A 1 93 ? 15.926 -2.810 -4.826 1.00 95.88 93 GLY A C 1
ATOM 742 O O . GLY A 1 93 ? 16.187 -1.700 -5.310 1.00 95.88 93 GLY A O 1
ATOM 743 N N . GLN A 1 94 ? 16.873 -3.582 -4.307 1.00 96.25 94 GLN A N 1
ATOM 744 C CA . GLN A 1 94 ? 18.268 -3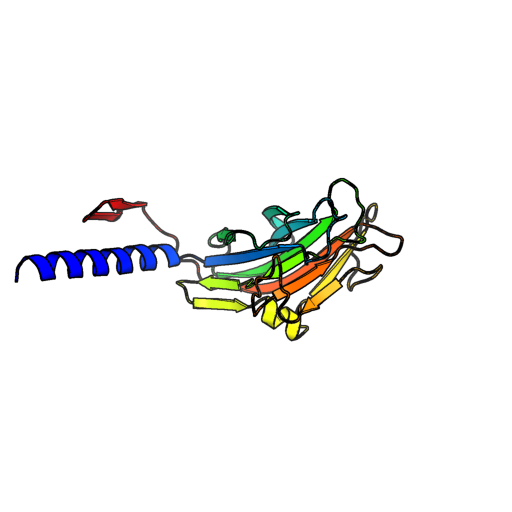.178 -4.160 1.00 96.25 94 GLN A CA 1
ATOM 745 C C . GLN A 1 94 ? 18.927 -2.813 -5.499 1.00 96.25 94 GLN A C 1
ATOM 747 O O . GLN A 1 94 ? 19.776 -1.923 -5.542 1.00 96.25 94 GLN A O 1
ATOM 752 N N . ALA A 1 95 ? 18.544 -3.476 -6.588 1.00 95.62 95 ALA A N 1
ATOM 753 C CA . ALA A 1 95 ? 19.091 -3.258 -7.919 1.00 95.62 95 ALA A CA 1
ATOM 754 C C . ALA A 1 95 ? 18.623 -1.944 -8.559 1.00 95.62 95 ALA A C 1
ATOM 756 O O . ALA A 1 95 ? 19.187 -1.545 -9.579 1.00 95.62 95 ALA A O 1
ATOM 757 N N . ARG A 1 96 ? 17.602 -1.277 -7.995 1.00 94.38 96 ARG A N 1
ATOM 758 C CA . ARG A 1 96 ? 17.005 -0.050 -8.554 1.00 94.38 96 ARG A CA 1
ATOM 759 C C . ARG A 1 96 ? 16.537 -0.196 -10.013 1.00 94.38 96 ARG A C 1
ATOM 761 O O . ARG A 1 96 ? 16.436 0.799 -10.730 1.00 94.38 96 ARG A O 1
ATOM 768 N N . ASN A 1 97 ? 16.226 -1.424 -10.442 1.00 91.69 97 ASN A N 1
ATOM 769 C CA . ASN A 1 97 ? 15.687 -1.738 -11.763 1.00 91.69 97 ASN A CA 1
ATOM 770 C C . ASN A 1 97 ? 14.183 -1.977 -11.670 1.00 91.69 97 ASN A C 1
ATOM 772 O O . ASN A 1 97 ? 13.730 -3.071 -11.355 1.00 91.69 97 ASN A O 1
ATOM 776 N N . THR A 1 98 ? 13.424 -0.959 -12.034 1.00 94.88 98 THR A N 1
ATOM 777 C CA . THR A 1 98 ? 11.976 -0.952 -11.877 1.00 94.88 98 THR A CA 1
ATOM 778 C C . THR A 1 98 ? 11.222 -1.516 -13.067 1.00 94.88 98 THR A C 1
ATOM 780 O O . THR A 1 98 ? 10.011 -1.601 -12.999 1.00 94.88 98 THR A O 1
ATOM 783 N N . GLY A 1 99 ? 11.873 -1.940 -14.157 1.00 94.88 99 GLY A N 1
ATOM 784 C CA . GLY A 1 99 ? 11.173 -2.345 -15.389 1.00 94.88 99 GLY A CA 1
ATOM 785 C C . GLY A 1 99 ? 10.215 -3.540 -15.243 1.00 94.88 99 GLY A C 1
ATOM 786 O O . GLY A 1 99 ? 9.404 -3.779 -16.135 1.00 94.88 99 GLY A O 1
ATOM 787 N N . TRP A 1 100 ? 10.308 -4.275 -14.132 1.00 95.75 100 TRP A N 1
ATOM 788 C CA . TRP A 1 100 ? 9.552 -5.501 -13.856 1.00 95.75 100 TRP A CA 1
ATOM 789 C C . TRP A 1 100 ? 8.837 -5.471 -12.500 1.00 95.75 100 TRP A C 1
ATOM 791 O O . TRP A 1 100 ? 8.301 -6.493 -12.060 1.00 95.75 100 TRP A O 1
ATOM 801 N N . ASP A 1 101 ? 8.800 -4.309 -11.848 1.00 96.75 101 ASP A N 1
ATOM 802 C CA . ASP A 1 101 ? 8.349 -4.117 -10.466 1.00 96.75 101 ASP A CA 1
ATOM 803 C C . ASP A 1 101 ? 6.820 -3.976 -10.357 1.00 96.75 101 ASP A C 1
ATOM 805 O O . ASP A 1 101 ? 6.281 -3.093 -9.688 1.00 96.75 101 ASP A O 1
ATOM 809 N N . TRP A 1 102 ? 6.085 -4.841 -11.060 1.00 95.62 102 TRP A N 1
ATOM 810 C CA . TRP A 1 102 ? 4.620 -4.858 -11.080 1.00 95.62 102 TRP A CA 1
ATOM 811 C C . TRP A 1 102 ? 4.071 -5.536 -9.822 1.00 95.62 102 TRP A C 1
ATOM 813 O O . TRP A 1 102 ? 3.627 -6.686 -9.863 1.00 95.62 102 TRP A O 1
ATOM 823 N N . ILE A 1 103 ? 4.101 -4.831 -8.693 1.00 97.56 103 ILE A N 1
ATOM 824 C CA . ILE A 1 103 ? 3.515 -5.329 -7.448 1.00 97.56 103 ILE A CA 1
ATOM 825 C C . ILE A 1 103 ? 1.991 -5.143 -7.464 1.00 97.56 103 ILE A C 1
ATOM 827 O O . ILE A 1 103 ? 1.466 -4.087 -7.826 1.00 97.56 103 ILE A O 1
ATOM 831 N N . LEU A 1 104 ? 1.266 -6.185 -7.062 1.00 97.62 104 LEU A N 1
ATOM 832 C CA . LEU A 1 104 ? -0.165 -6.147 -6.796 1.00 97.62 104 LEU A CA 1
ATOM 833 C C . LEU A 1 104 ? -0.430 -6.146 -5.295 1.00 97.62 104 LEU A C 1
ATOM 835 O O . LEU A 1 104 ? 0.193 -6.882 -4.525 1.00 97.62 104 LEU A O 1
ATOM 839 N N . ILE A 1 105 ? -1.421 -5.349 -4.912 1.00 97.69 105 ILE A N 1
ATOM 840 C CA . ILE A 1 105 ? -1.923 -5.234 -3.552 1.00 97.69 105 ILE A CA 1
ATOM 841 C C . ILE A 1 105 ? -3.380 -5.665 -3.578 1.00 97.69 105 ILE A C 1
ATOM 843 O O . ILE A 1 105 ? -4.214 -5.035 -4.234 1.00 97.69 105 ILE A O 1
ATOM 847 N N . ALA A 1 106 ? -3.676 -6.767 -2.896 1.00 96.94 106 ALA A N 1
ATOM 848 C CA . ALA A 1 106 ? -4.983 -7.401 -2.956 1.00 96.94 106 ALA A CA 1
ATOM 849 C C . ALA A 1 106 ? -5.709 -7.397 -1.614 1.00 96.94 106 ALA A C 1
ATOM 851 O O . ALA A 1 106 ? -5.119 -7.544 -0.547 1.00 96.94 106 ALA A O 1
ATOM 852 N N . GLU A 1 107 ? -7.016 -7.187 -1.717 1.00 95.94 107 GLU A N 1
ATOM 853 C CA . GLU A 1 107 ? -7.971 -6.974 -0.637 1.00 95.94 107 GLU A CA 1
ATOM 854 C C . GLU A 1 107 ? -7.503 -5.986 0.449 1.00 95.94 107 GLU A C 1
ATOM 856 O O . GLU A 1 107 ? -7.787 -6.231 1.624 1.00 95.94 107 GLU A O 1
ATOM 861 N N . PRO A 1 108 ? -6.811 -4.877 0.102 1.00 97.75 108 PRO A N 1
ATOM 862 C CA . PRO A 1 108 ? -6.416 -3.901 1.097 1.00 97.75 108 PRO A CA 1
ATOM 863 C C . PRO A 1 108 ? -7.657 -3.262 1.706 1.00 97.75 108 PRO A C 1
ATOM 865 O O . PRO A 1 108 ? -8.496 -2.695 0.995 1.00 97.75 108 PRO A O 1
ATOM 868 N N . LYS A 1 109 ? -7.774 -3.348 3.031 1.00 98.00 109 LYS A N 1
ATOM 869 C CA . LYS A 1 109 ? -8.915 -2.812 3.780 1.00 98.00 109 LYS A CA 1
ATOM 870 C C . LYS A 1 109 ? -8.554 -2.442 5.208 1.00 98.00 109 LYS A C 1
ATOM 872 O O . LYS A 1 109 ? -7.711 -3.092 5.826 1.00 98.00 109 LYS A O 1
ATOM 877 N N . VAL A 1 110 ? -9.256 -1.441 5.736 1.00 98.00 110 VAL A N 1
ATOM 878 C CA . VAL A 1 110 ? -9.327 -1.196 7.180 1.00 98.00 110 VAL A CA 1
ATOM 879 C C . VAL A 1 110 ? -10.585 -1.857 7.722 1.00 98.00 110 VAL A C 1
ATOM 881 O O . VAL A 1 110 ? -11.666 -1.686 7.152 1.00 98.00 110 VAL A O 1
ATOM 884 N N . THR A 1 111 ? -10.466 -2.582 8.828 1.00 96.00 111 THR A N 1
ATOM 885 C CA . THR A 1 111 ? -11.597 -3.167 9.554 1.00 96.00 111 THR A CA 1
ATOM 886 C C . THR A 1 111 ? -11.625 -2.712 11.005 1.00 96.00 111 THR A C 1
ATOM 888 O O . THR A 1 111 ? -10.581 -2.478 11.605 1.00 96.00 111 THR A O 1
ATOM 891 N N . SER A 1 112 ? -12.820 -2.615 11.581 1.00 92.81 112 SER A N 1
ATOM 892 C CA . SER A 1 112 ? -13.048 -2.379 13.006 1.00 92.81 112 SER A CA 1
ATOM 893 C C . SER A 1 112 ? -14.118 -3.338 13.501 1.00 92.81 112 SER A C 1
ATOM 895 O O . SER A 1 112 ? -15.231 -3.356 12.966 1.00 92.81 112 SER A O 1
ATOM 897 N N . ASN A 1 113 ? -13.795 -4.151 14.510 1.00 87.25 113 ASN A N 1
ATOM 898 C CA . ASN A 1 113 ? -14.713 -5.171 15.031 1.00 87.25 113 ASN A CA 1
ATOM 899 C C . ASN A 1 113 ? -15.246 -6.099 13.921 1.00 87.25 113 ASN A C 1
ATOM 901 O O . ASN A 1 113 ? -16.441 -6.381 13.853 1.00 87.25 113 ASN A O 1
ATOM 905 N N . GLY A 1 114 ? -14.369 -6.485 12.991 1.00 86.31 114 GLY A N 1
ATOM 906 C CA . GLY A 1 114 ? -14.700 -7.304 11.819 1.00 86.31 114 GLY A CA 1
ATOM 907 C C . GLY A 1 114 ? -15.491 -6.597 10.712 1.00 86.31 114 GLY A C 1
ATOM 908 O O . GLY A 1 114 ? -15.646 -7.158 9.628 1.00 86.31 114 GLY A O 1
ATOM 909 N N . ASN A 1 115 ? -15.952 -5.365 10.932 1.00 92.06 115 ASN A N 1
ATOM 910 C CA . ASN A 1 115 ? -16.663 -4.586 9.922 1.00 92.06 115 ASN A CA 1
ATOM 911 C C . ASN A 1 115 ? -15.678 -3.792 9.070 1.00 92.06 115 ASN A C 1
ATOM 913 O O . ASN A 1 115 ? -14.757 -3.168 9.593 1.00 92.06 115 ASN A O 1
ATOM 917 N N . MET A 1 116 ? -15.884 -3.786 7.755 1.00 95.25 116 MET A N 1
ATOM 918 C CA . MET A 1 116 ? -15.065 -2.998 6.838 1.00 95.25 116 MET A CA 1
ATOM 919 C C . MET A 1 116 ? -15.342 -1.503 7.025 1.00 95.25 116 MET A C 1
ATOM 921 O O . MET A 1 116 ? -16.476 -1.053 6.888 1.00 95.25 116 MET A O 1
ATOM 925 N N . VAL A 1 117 ? -14.288 -0.754 7.335 1.00 96.44 117 VAL A N 1
ATOM 926 C CA . VAL A 1 117 ? -14.284 0.707 7.496 1.00 96.44 117 VAL A CA 1
ATOM 927 C C . VAL A 1 117 ? -13.882 1.379 6.188 1.00 96.44 117 VAL A C 1
ATOM 929 O O . VAL A 1 117 ? -14.451 2.399 5.814 1.00 96.44 117 VAL A O 1
ATOM 932 N N . TYR A 1 118 ? -12.899 0.807 5.491 1.00 98.06 118 TYR A N 1
ATOM 933 C CA . TYR A 1 118 ? -12.358 1.369 4.258 1.00 98.06 118 TYR A CA 1
ATOM 934 C C . TYR A 1 118 ? -11.915 0.259 3.305 1.00 98.06 118 TYR A C 1
ATOM 936 O O . TYR A 1 118 ? -11.308 -0.717 3.745 1.00 98.06 118 TYR A O 1
ATOM 944 N N . ASP A 1 119 ? -12.201 0.423 2.013 1.00 97.75 119 ASP A N 1
ATOM 945 C CA . ASP A 1 119 ? -11.803 -0.480 0.927 1.00 97.75 119 ASP A CA 1
ATOM 946 C C . ASP A 1 119 ? -10.881 0.286 -0.028 1.00 97.75 119 ASP A C 1
ATOM 948 O O . ASP A 1 119 ? -11.325 1.154 -0.786 1.00 97.75 119 ASP A O 1
ATOM 952 N N . PHE A 1 120 ? -9.580 0.003 0.033 1.00 97.75 120 PHE A N 1
ATOM 953 C CA . PHE A 1 120 ? -8.593 0.765 -0.734 1.00 97.75 120 PHE A CA 1
ATOM 954 C C . PHE A 1 120 ? -8.644 0.417 -2.220 1.00 97.75 120 PHE A C 1
ATOM 956 O O . PHE A 1 120 ? -8.456 1.297 -3.056 1.00 97.75 120 PHE A O 1
ATOM 963 N N . ALA A 1 121 ? -8.936 -0.840 -2.568 1.00 96.12 121 ALA A N 1
ATOM 964 C CA . ALA A 1 121 ? -9.056 -1.242 -3.966 1.00 96.12 121 ALA A CA 1
ATOM 965 C C . ALA A 1 121 ? -10.230 -0.522 -4.642 1.00 96.12 121 ALA A C 1
ATOM 967 O O . ALA A 1 121 ? -10.079 -0.027 -5.760 1.00 96.12 121 ALA A O 1
ATOM 968 N N . GLN A 1 122 ? -11.359 -0.387 -3.940 1.00 96.25 122 GLN A N 1
ATOM 969 C CA . GLN A 1 122 ? -12.486 0.417 -4.411 1.00 96.25 122 GLN A CA 1
ATOM 970 C C . GLN A 1 122 ? -12.104 1.899 -4.554 1.00 96.25 122 GLN A C 1
ATOM 972 O O . GLN A 1 122 ? -12.418 2.515 -5.568 1.00 96.25 122 GLN A O 1
ATOM 977 N N . ALA A 1 123 ? -11.386 2.471 -3.581 1.00 97.12 123 ALA A N 1
ATOM 978 C CA . ALA A 1 123 ? -10.948 3.867 -3.646 1.00 97.12 123 ALA A CA 1
ATOM 979 C C . ALA A 1 123 ? -10.018 4.146 -4.843 1.00 97.12 123 ALA A C 1
ATOM 981 O O . ALA A 1 123 ? -10.140 5.194 -5.480 1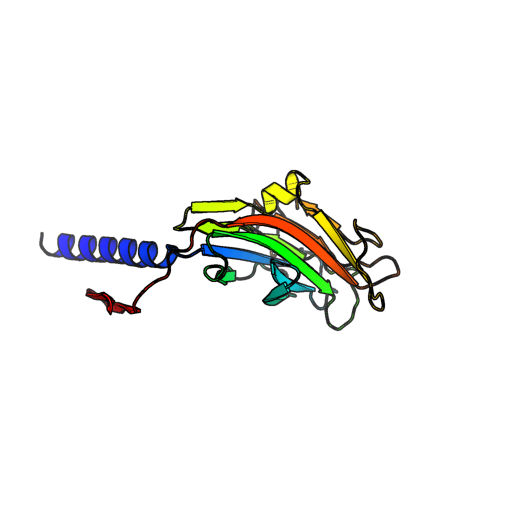.00 97.12 123 ALA A O 1
ATOM 982 N N . VAL A 1 124 ? -9.122 3.209 -5.179 1.00 96.81 124 VAL A N 1
ATOM 983 C CA . VAL A 1 124 ? -8.279 3.292 -6.384 1.00 96.81 124 VAL A CA 1
ATOM 984 C C . VAL A 1 124 ? -9.131 3.199 -7.652 1.00 96.81 124 VAL A C 1
ATOM 986 O O . VAL A 1 124 ? -8.972 4.030 -8.543 1.00 96.81 124 VAL A O 1
ATOM 989 N N . ALA A 1 125 ? -10.059 2.240 -7.725 1.00 95.06 125 ALA A N 1
ATOM 990 C CA . ALA A 1 125 ? -10.954 2.069 -8.875 1.00 95.06 125 ALA A CA 1
ATOM 991 C C . ALA A 1 125 ? -11.825 3.310 -9.148 1.00 95.06 125 ALA A C 1
ATOM 993 O O . ALA A 1 125 ? -12.097 3.649 -10.296 1.00 95.06 125 ALA A O 1
ATOM 994 N N . GLU A 1 126 ? -12.229 4.018 -8.093 1.00 96.31 126 GLU A N 1
ATOM 995 C CA . GLU A 1 126 ? -13.026 5.246 -8.175 1.00 96.31 126 GLU A CA 1
ATOM 996 C C . GLU A 1 126 ? -12.185 6.519 -8.379 1.00 96.31 126 GLU A C 1
ATOM 998 O O . GLU A 1 126 ? -12.743 7.614 -8.423 1.00 96.31 126 GLU A O 1
ATOM 1003 N N . GLY A 1 127 ? -10.853 6.411 -8.460 1.00 95.69 127 GLY A N 1
ATOM 1004 C CA . GLY A 1 127 ? -9.961 7.566 -8.611 1.00 95.69 127 GLY A CA 1
ATOM 1005 C C . GLY A 1 127 ? -9.938 8.501 -7.395 1.00 95.69 127 GLY A C 1
ATOM 1006 O O . GLY A 1 127 ? -9.612 9.677 -7.529 1.00 95.69 127 GLY A O 1
ATOM 1007 N N . LYS A 1 128 ? -10.293 8.003 -6.204 1.00 96.25 128 LYS A N 1
ATOM 1008 C CA . LYS A 1 128 ? -10.307 8.782 -4.948 1.00 96.25 128 LYS A CA 1
ATOM 1009 C C . LYS A 1 128 ? -8.940 8.867 -4.268 1.00 96.25 128 LYS A C 1
ATOM 1011 O O . LYS A 1 128 ? -8.773 9.620 -3.311 1.00 96.25 128 LYS A O 1
ATOM 1016 N N . VAL A 1 129 ? -7.978 8.076 -4.732 1.00 97.06 129 VAL A N 1
ATOM 1017 C CA . VAL A 1 129 ? -6.609 8.068 -4.220 1.00 97.06 129 VAL A CA 1
ATOM 1018 C C . VAL A 1 129 ? -5.857 9.316 -4.690 1.00 97.06 129 VAL A C 1
ATOM 1020 O O . VAL A 1 129 ? -5.847 9.634 -5.879 1.00 97.06 129 VAL A O 1
ATOM 1023 N N . LYS A 1 130 ? -5.196 10.022 -3.766 1.00 97.69 130 LYS A N 1
ATOM 1024 C CA . LYS A 1 130 ? -4.230 11.068 -4.138 1.00 97.69 130 LYS A CA 1
ATOM 1025 C C . LYS A 1 130 ? -2.892 10.395 -4.415 1.00 97.69 130 LYS A C 1
ATOM 1027 O O . LYS A 1 130 ? -2.428 9.586 -3.610 1.00 97.69 130 LYS A O 1
ATOM 1032 N N . LEU A 1 131 ? -2.287 10.720 -5.549 1.00 97.75 131 LEU A N 1
ATOM 1033 C CA . LEU A 1 131 ? -1.085 10.057 -6.038 1.00 97.75 131 LEU A CA 1
ATOM 1034 C C . LEU A 1 131 ? 0.072 11.037 -6.116 1.00 97.75 131 LEU A C 1
ATOM 1036 O O . LEU A 1 131 ? -0.111 12.200 -6.475 1.00 97.75 131 LEU A O 1
ATOM 1040 N N . SER A 1 132 ? 1.259 10.548 -5.800 1.00 97.56 132 SER A N 1
ATOM 1041 C CA . SER A 1 132 ? 2.497 11.305 -5.908 1.00 97.56 132 SER A CA 1
ATOM 1042 C C . SER A 1 132 ? 3.704 10.383 -6.052 1.00 97.56 132 SER A C 1
ATOM 1044 O O . SER A 1 132 ? 3.589 9.155 -5.971 1.00 97.56 132 SER A O 1
ATOM 1046 N N . MET A 1 133 ? 4.871 10.974 -6.287 1.00 96.81 133 MET A N 1
ATOM 1047 C CA . MET A 1 133 ? 6.141 10.261 -6.404 1.00 96.81 133 MET A CA 1
ATOM 1048 C C . MET A 1 133 ? 7.296 11.062 -5.795 1.00 96.81 133 MET A C 1
ATOM 1050 O O . MET A 1 133 ? 7.300 12.295 -5.842 1.00 96.81 133 MET A O 1
ATOM 1054 N N . MET A 1 134 ? 8.305 10.366 -5.273 1.00 96.25 134 MET A N 1
ATOM 1055 C CA . MET A 1 134 ? 9.615 10.934 -4.937 1.00 96.25 134 MET A CA 1
ATOM 1056 C C . MET A 1 134 ? 10.676 10.192 -5.744 1.00 96.25 134 MET A C 1
ATOM 1058 O O . MET A 1 134 ? 10.815 8.976 -5.622 1.00 96.25 134 MET A O 1
ATOM 1062 N N . LEU A 1 135 ? 11.423 10.912 -6.578 1.00 96.06 135 LEU A N 1
ATOM 1063 C CA . LEU A 1 135 ? 12.470 10.312 -7.404 1.00 96.06 135 LEU A CA 1
ATOM 1064 C C . LEU A 1 135 ? 13.797 10.315 -6.640 1.00 96.06 135 LEU A C 1
ATOM 1066 O O . LEU A 1 135 ? 14.040 11.177 -5.797 1.00 96.06 135 LEU A O 1
ATOM 1070 N N . ASP A 1 136 ? 14.659 9.342 -6.921 1.00 93.44 136 ASP A N 1
ATOM 1071 C CA . ASP A 1 136 ? 15.960 9.220 -6.267 1.00 93.44 136 ASP A CA 1
ATOM 1072 C C . ASP A 1 136 ? 16.779 10.510 -6.459 1.00 93.44 136 ASP A C 1
ATOM 1074 O O . ASP A 1 136 ? 16.960 11.000 -7.575 1.00 93.44 136 ASP A O 1
ATOM 1078 N N . GLY A 1 137 ? 17.272 11.062 -5.348 1.00 92.81 137 GLY A N 1
ATOM 1079 C CA . GLY A 1 137 ? 18.023 12.321 -5.316 1.00 92.81 137 GLY A CA 1
ATOM 1080 C C . GLY A 1 137 ? 17.163 13.586 -5.228 1.00 92.81 137 GLY A C 1
ATOM 1081 O O . GLY A 1 137 ? 17.698 14.644 -4.878 1.00 92.81 137 GLY A O 1
ATOM 1082 N N . ASP A 1 138 ? 15.851 13.496 -5.467 1.00 94.12 138 ASP A N 1
ATOM 1083 C CA . ASP A 1 138 ? 14.945 14.618 -5.240 1.00 94.12 138 ASP A CA 1
ATOM 1084 C C . ASP A 1 138 ? 14.751 14.847 -3.734 1.00 94.12 138 ASP A C 1
ATOM 1086 O O . ASP A 1 138 ? 14.788 13.936 -2.907 1.00 94.12 138 ASP A O 1
ATOM 1090 N N . LYS A 1 139 ? 14.563 16.116 -3.366 1.00 91.94 139 LYS A N 1
ATOM 1091 C CA . LYS A 1 139 ? 14.301 16.527 -1.975 1.00 91.94 139 LYS A CA 1
ATOM 1092 C C . LYS A 1 139 ? 12.824 16.765 -1.696 1.00 91.94 139 LYS A C 1
ATOM 1094 O O . LYS A 1 139 ? 12.448 16.992 -0.549 1.00 91.94 139 LYS A O 1
ATOM 1099 N N . VAL A 1 140 ? 12.022 16.821 -2.753 1.00 91.88 140 VAL A N 1
ATOM 1100 C CA . VAL A 1 140 ? 10.631 17.246 -2.705 1.00 91.88 140 VAL A CA 1
ATOM 1101 C C . VAL A 1 140 ? 9.815 16.286 -3.536 1.00 91.88 140 VAL A C 1
ATOM 1103 O O . VAL A 1 140 ? 10.169 15.938 -4.660 1.00 91.88 140 VAL A O 1
ATOM 1106 N N . GLU A 1 141 ? 8.711 15.877 -2.945 1.00 94.06 141 GLU A N 1
ATOM 1107 C CA . GLU A 1 141 ? 7.745 15.019 -3.583 1.00 94.06 141 GLU A CA 1
ATOM 1108 C C . GLU A 1 141 ? 6.972 15.775 -4.664 1.00 94.06 141 GLU A C 1
ATOM 1110 O O . GLU A 1 141 ? 6.646 16.952 -4.503 1.00 94.06 141 GLU A O 1
ATOM 1115 N N . THR A 1 142 ? 6.649 15.090 -5.755 1.00 95.62 142 THR A N 1
ATOM 1116 C CA . THR A 1 142 ? 5.856 15.644 -6.853 1.00 95.62 142 THR A CA 1
ATOM 1117 C C . THR A 1 142 ? 4.447 15.063 -6.828 1.00 95.62 142 THR A C 1
ATOM 1119 O O . THR A 1 142 ? 4.284 13.845 -6.811 1.00 95.62 142 THR A O 1
ATOM 1122 N N . GLU A 1 143 ? 3.431 15.929 -6.842 1.00 96.25 143 GLU A N 1
ATOM 1123 C CA . GLU A 1 143 ? 2.031 15.521 -6.994 1.00 96.25 143 GLU A CA 1
ATOM 1124 C C . GLU A 1 143 ? 1.774 14.955 -8.397 1.00 96.25 143 GLU A C 1
ATOM 1126 O O . GLU A 1 143 ? 2.274 15.466 -9.401 1.00 96.25 143 GLU A O 1
ATOM 1131 N N . GLY A 1 144 ? 0.965 13.900 -8.460 1.00 95.12 144 GLY A N 1
ATOM 1132 C CA . GLY A 1 144 ? 0.713 13.144 -9.677 1.00 95.12 144 GLY A CA 1
ATOM 1133 C C . GLY A 1 144 ? 1.789 12.098 -9.962 1.00 95.12 144 GLY A C 1
ATOM 1134 O O . GLY A 1 144 ? 2.797 11.976 -9.266 1.00 95.12 144 GLY A O 1
ATOM 1135 N N . LEU A 1 145 ? 1.542 11.300 -11.000 1.00 94.31 145 LEU A N 1
ATOM 1136 C CA . LEU A 1 145 ? 2.449 10.241 -11.430 1.00 94.31 145 LEU A CA 1
ATOM 1137 C C . LEU A 1 145 ? 3.150 10.620 -12.732 1.00 94.31 145 LEU A C 1
ATOM 1139 O O . LEU A 1 145 ? 2.568 11.239 -13.620 1.00 94.31 145 LEU A O 1
ATOM 1143 N N . GLY A 1 146 ? 4.407 10.205 -12.849 1.00 92.38 146 GLY A N 1
ATOM 1144 C CA . GLY A 1 146 ? 5.238 10.403 -14.027 1.00 92.38 146 GLY A CA 1
ATOM 1145 C C . GLY A 1 146 ? 6.298 9.315 -14.137 1.00 92.38 146 GLY A C 1
ATOM 1146 O O . GLY A 1 146 ? 6.392 8.426 -13.295 1.00 92.38 146 GLY A O 1
ATOM 1147 N N . PHE A 1 147 ? 7.088 9.362 -15.209 1.00 93.00 147 PHE A N 1
ATOM 1148 C CA . PHE A 1 147 ? 8.197 8.427 -15.432 1.00 93.00 147 PHE A CA 1
ATOM 1149 C C . PHE A 1 147 ? 7.787 6.945 -15.343 1.00 93.00 147 PHE A C 1
ATOM 1151 O O . PHE A 1 147 ? 8.569 6.107 -14.917 1.00 93.00 147 PHE A O 1
ATOM 1158 N N . GLY A 1 148 ? 6.557 6.602 -15.736 1.00 90.69 148 GLY A N 1
ATOM 1159 C CA . GLY A 1 148 ? 6.061 5.223 -15.701 1.00 90.69 148 GLY A CA 1
ATOM 1160 C C . GLY A 1 148 ? 5.630 4.710 -14.321 1.00 90.69 148 GLY A C 1
ATOM 1161 O O . GLY A 1 148 ? 5.244 3.546 -14.219 1.00 90.69 148 GLY A O 1
ATOM 1162 N N . ALA A 1 149 ? 5.643 5.559 -13.289 1.00 94.38 149 ALA A N 1
ATOM 1163 C CA . ALA A 1 149 ? 4.947 5.290 -12.037 1.00 94.38 149 ALA A CA 1
ATOM 1164 C C . ALA A 1 149 ? 3.455 5.047 -12.293 1.00 94.38 149 ALA A C 1
ATOM 1166 O O . ALA A 1 149 ? 2.843 5.724 -13.125 1.00 94.38 149 ALA A O 1
ATOM 1167 N N . ASN A 1 150 ? 2.854 4.108 -11.565 1.00 94.81 150 ASN A N 1
ATOM 1168 C CA . ASN A 1 150 ? 1.422 3.844 -11.664 1.00 94.81 150 ASN A CA 1
ATOM 1169 C C . ASN A 1 150 ? 0.810 3.475 -10.312 1.00 94.81 150 ASN A C 1
ATOM 1171 O O . ASN A 1 150 ? 1.495 3.005 -9.407 1.00 94.81 150 ASN A O 1
ATOM 1175 N N . CYS A 1 151 ? -0.496 3.696 -10.213 1.00 95.94 151 CYS A N 1
ATOM 1176 C CA . CYS A 1 151 ? -1.380 3.114 -9.216 1.00 95.94 151 CYS A CA 1
ATOM 1177 C C . CYS A 1 151 ? -2.743 2.973 -9.891 1.00 95.94 151 CYS A C 1
ATOM 1179 O O . CYS A 1 151 ? -3.428 3.964 -10.143 1.00 95.94 151 CYS A O 1
ATOM 1181 N N . THR A 1 152 ? -3.081 1.759 -10.302 1.00 94.50 152 THR A N 1
ATOM 1182 C CA . THR A 1 152 ? -4.240 1.500 -11.161 1.00 94.50 152 THR A CA 1
ATOM 1183 C C . THR A 1 152 ? -4.952 0.253 -10.699 1.00 94.50 152 THR A C 1
ATOM 1185 O O . THR A 1 152 ? -4.299 -0.718 -10.313 1.00 94.50 152 THR A O 1
ATOM 1188 N N . GLN A 1 153 ? -6.280 0.241 -10.804 1.00 91.62 153 GLN A N 1
ATOM 1189 C CA . GLN A 1 153 ? -7.049 -0.979 -10.601 1.00 91.62 153 GLN A CA 1
ATOM 1190 C C . GLN A 1 153 ? -6.450 -2.106 -11.451 1.00 91.62 153 GLN A C 1
ATOM 1192 O O . GLN A 1 153 ? -6.197 -1.937 -12.643 1.00 91.62 153 GLN A O 1
ATOM 1197 N N . ALA A 1 154 ? -6.180 -3.242 -10.816 1.00 79.69 154 ALA A N 1
ATOM 1198 C CA . ALA A 1 154 ? -5.722 -4.423 -11.514 1.00 79.69 154 ALA A CA 1
ATOM 1199 C C . ALA A 1 154 ? -6.971 -5.211 -11.888 1.00 79.69 154 ALA A C 1
ATOM 1201 O O . ALA A 1 154 ? -7.741 -5.607 -11.010 1.00 79.69 154 ALA A O 1
ATOM 1202 N N . GLU A 1 155 ? -7.185 -5.440 -13.182 1.00 64.31 155 GLU A N 1
ATOM 1203 C CA . GLU A 1 155 ? -8.160 -6.434 -13.619 1.00 64.31 155 GLU A CA 1
ATOM 1204 C C . GLU A 1 155 ? -7.761 -7.772 -13.009 1.00 64.31 155 GLU A C 1
ATOM 1206 O O . GLU A 1 155 ? -6.719 -8.300 -13.385 1.00 64.31 155 GLU A O 1
ATOM 1211 N N . ALA A 1 156 ? -8.535 -8.234 -12.016 1.00 60.41 156 ALA A N 1
ATOM 1212 C CA . ALA A 1 156 ? -8.456 -9.521 -11.323 1.00 60.41 156 ALA A CA 1
ATOM 1213 C C . ALA A 1 156 ? -7.131 -10.276 -11.566 1.00 60.41 156 ALA A C 1
ATOM 1215 O O . ALA A 1 156 ? -7.102 -11.339 -12.189 1.00 60.41 156 ALA A O 1
ATOM 1216 N N . GLY A 1 157 ? -6.018 -9.670 -11.137 1.00 59.28 157 GLY A N 1
ATOM 1217 C CA . GLY A 1 157 ? -4.695 -10.092 -11.578 1.00 59.28 157 GLY A CA 1
ATOM 1218 C C . GLY A 1 157 ? -4.388 -11.468 -11.016 1.00 59.28 157 GLY A C 1
ATOM 1219 O O . GLY A 1 157 ? -4.393 -11.646 -9.797 1.00 59.28 157 GLY A O 1
ATOM 1220 N N . ALA A 1 158 ? -4.161 -12.447 -11.889 1.00 79.88 158 ALA A N 1
ATOM 1221 C CA . ALA A 1 158 ? -3.613 -13.721 -11.462 1.00 79.88 158 ALA A CA 1
ATOM 1222 C C . ALA A 1 158 ? -2.161 -13.497 -11.018 1.00 79.88 158 ALA A C 1
ATOM 1224 O O . ALA A 1 158 ? -1.362 -12.900 -11.742 1.00 79.88 158 ALA A O 1
ATOM 1225 N N . VAL A 1 159 ? -1.854 -13.941 -9.804 1.00 92.88 159 VAL A N 1
ATOM 1226 C CA . VAL A 1 159 ? -0.491 -14.057 -9.289 1.00 92.88 159 VAL A CA 1
ATOM 1227 C C . VAL A 1 159 ? -0.303 -15.511 -8.887 1.00 92.88 159 VAL A C 1
ATOM 1229 O O . VAL A 1 159 ? -1.067 -16.037 -8.071 1.00 92.88 159 VAL A O 1
ATOM 1232 N N . GLY A 1 160 ? 0.669 -16.183 -9.493 1.00 91.50 160 GLY A N 1
ATOM 1233 C CA . GLY A 1 160 ? 0.875 -17.620 -9.342 1.00 91.50 160 GLY A CA 1
ATOM 1234 C C . GLY A 1 160 ? -0.352 -18.433 -9.758 1.00 91.50 160 GLY A C 1
ATOM 1235 O O . GLY A 1 160 ? -0.676 -19.428 -9.111 1.00 91.50 160 GLY A O 1
ATOM 1236 N N . GLY A 1 161 ? -1.095 -17.976 -10.774 1.00 89.94 161 GLY A N 1
ATOM 1237 C CA . GLY A 1 161 ? -2.341 -18.616 -11.217 1.00 89.94 161 GLY A CA 1
ATOM 1238 C C . GLY A 1 161 ? -3.537 -18.468 -10.263 1.00 89.94 161 GLY A C 1
ATOM 1239 O O . GLY A 1 161 ? -4.581 -19.071 -10.506 1.00 89.94 161 GLY A O 1
ATOM 1240 N N . VAL A 1 162 ? -3.422 -17.671 -9.195 1.00 92.69 162 VAL A N 1
ATOM 1241 C CA . VAL A 1 162 ? -4.516 -17.399 -8.252 1.00 92.69 162 VAL A CA 1
ATOM 1242 C C . VAL A 1 162 ? -4.992 -15.963 -8.418 1.00 92.69 162 VAL A C 1
ATOM 1244 O O . VAL A 1 162 ? -4.211 -15.019 -8.321 1.00 92.69 162 VAL A O 1
ATOM 1247 N N . THR A 1 163 ? -6.294 -15.785 -8.608 1.00 92.44 163 THR A N 1
ATOM 1248 C CA . THR A 1 163 ? -6.922 -14.467 -8.739 1.00 92.44 163 THR A CA 1
ATOM 1249 C C . THR A 1 163 ? -7.482 -13.988 -7.403 1.00 92.44 163 THR A C 1
ATOM 1251 O O . THR A 1 163 ? -8.214 -14.718 -6.735 1.00 92.44 163 THR A O 1
ATOM 1254 N N . LYS A 1 164 ? -7.206 -12.726 -7.050 1.00 92.12 164 LYS A N 1
ATOM 1255 C CA . LYS A 1 164 ? -7.923 -11.999 -5.992 1.00 92.12 164 LYS A CA 1
ATOM 1256 C C . LYS A 1 164 ? -8.768 -10.884 -6.626 1.00 92.12 164 LYS A C 1
ATOM 1258 O O . LYS A 1 164 ? -8.227 -10.086 -7.389 1.00 92.12 164 LYS A O 1
ATOM 1263 N N . PRO A 1 165 ? -10.084 -10.815 -6.351 1.00 87.81 165 PRO A N 1
ATOM 1264 C CA . PRO A 1 165 ? -11.015 -9.983 -7.124 1.00 87.81 165 PRO A CA 1
ATOM 1265 C C . PRO A 1 165 ? -10.866 -8.478 -6.870 1.00 87.81 165 PRO A C 1
ATOM 1267 O O . PRO A 1 165 ? -11.217 -7.674 -7.728 1.00 87.81 165 PRO A O 1
ATOM 1270 N N . LYS A 1 166 ? -10.361 -8.087 -5.697 1.00 91.56 166 LYS A N 1
ATOM 1271 C CA . LYS A 1 166 ? -10.153 -6.687 -5.318 1.00 91.56 166 LYS A CA 1
ATOM 1272 C C . LYS A 1 166 ? -8.664 -6.411 -5.217 1.00 91.56 166 LYS A C 1
ATOM 1274 O O . LYS A 1 166 ? -8.101 -6.539 -4.138 1.00 91.56 166 LYS A O 1
ATOM 1279 N N . ALA A 1 167 ? -8.025 -6.077 -6.328 1.00 94.62 167 ALA A N 1
ATOM 1280 C CA . ALA A 1 167 ? -6.608 -5.751 -6.347 1.00 94.62 167 ALA A CA 1
ATOM 1281 C C . ALA A 1 167 ? -6.345 -4.477 -7.147 1.00 94.62 167 ALA A C 1
ATOM 1283 O O . ALA A 1 167 ? -7.077 -4.139 -8.079 1.00 94.62 167 ALA A O 1
ATOM 1284 N N . TYR A 1 168 ? -5.267 -3.791 -6.798 1.00 95.88 168 TYR A N 1
ATOM 1285 C CA . TYR A 1 168 ? -4.670 -2.777 -7.652 1.00 95.88 168 TYR A CA 1
ATOM 1286 C C . TYR A 1 168 ? -3.185 -3.062 -7.833 1.00 95.88 168 TYR A C 1
ATOM 1288 O O . TYR A 1 168 ? -2.554 -3.723 -7.008 1.00 95.88 168 TYR A O 1
ATOM 1296 N N . MET A 1 169 ? -2.651 -2.601 -8.954 1.00 96.19 169 MET A N 1
ATOM 1297 C CA . MET A 1 169 ? -1.229 -2.640 -9.244 1.00 96.19 169 MET A CA 1
ATOM 1298 C C . MET A 1 169 ? -0.641 -1.281 -8.891 1.00 96.19 169 MET A C 1
ATOM 1300 O O . MET A 1 169 ? -1.237 -0.245 -9.199 1.00 96.19 169 MET A O 1
ATOM 1304 N N . GLN A 1 170 ? 0.530 -1.299 -8.275 1.00 96.56 170 GLN A N 1
ATOM 1305 C CA . GLN A 1 170 ? 1.340 -0.111 -8.085 1.00 96.56 170 GLN A CA 1
ATOM 1306 C C . GLN A 1 170 ? 2.748 -0.403 -8.591 1.00 96.56 170 GLN A C 1
ATOM 1308 O O . GLN A 1 170 ? 3.237 -1.523 -8.475 1.00 96.56 170 GLN A O 1
ATOM 1313 N N . HIS A 1 171 ? 3.386 0.588 -9.193 1.00 96.38 171 HIS A N 1
ATOM 1314 C CA . HIS A 1 171 ? 4.691 0.424 -9.813 1.00 96.38 171 HIS A CA 1
ATOM 1315 C C . HIS A 1 171 ? 5.534 1.658 -9.536 1.00 96.38 171 HIS A C 1
ATOM 1317 O O . HIS A 1 171 ? 5.021 2.774 -9.705 1.00 96.38 171 HIS A O 1
ATOM 1323 N N . PRO A 1 172 ? 6.802 1.495 -9.135 1.00 95.50 172 PRO A N 1
ATOM 1324 C CA . PRO A 1 172 ? 7.719 2.616 -9.003 1.00 95.50 172 PRO A CA 1
ATOM 1325 C C . PRO A 1 172 ? 8.050 3.275 -10.364 1.00 95.50 172 PRO A C 1
ATOM 1327 O O . PRO A 1 172 ? 7.881 2.670 -11.422 1.00 95.50 172 PRO A O 1
ATOM 1330 N N . PRO A 1 173 ? 8.526 4.526 -10.385 1.00 94.50 173 PRO A N 1
ATOM 1331 C CA . PRO A 1 173 ? 9.093 5.161 -11.579 1.00 94.50 173 PRO A CA 1
ATOM 1332 C C . PRO A 1 173 ? 10.167 4.304 -12.283 1.00 94.50 173 PRO A C 1
ATOM 1334 O O . PRO A 1 173 ? 11.003 3.700 -11.614 1.00 94.50 173 PRO A O 1
ATOM 1337 N N . TRP A 1 174 ? 10.169 4.265 -13.623 1.00 89.50 174 TRP A N 1
ATOM 1338 C CA . TRP A 1 174 ? 11.115 3.482 -14.444 1.00 89.50 174 TRP A CA 1
ATOM 1339 C C . TRP A 1 174 ? 11.576 4.130 -15.760 1.00 89.50 174 TRP A C 1
ATOM 1341 O O . TRP A 1 174 ? 12.613 3.758 -16.310 1.00 89.50 174 TRP A O 1
ATOM 1351 N N . ASN A 1 175 ? 10.839 5.104 -16.299 1.00 86.69 175 ASN A N 1
ATOM 1352 C CA . ASN A 1 175 ? 11.135 5.711 -17.598 1.00 86.69 175 ASN A CA 1
ATOM 1353 C C . ASN A 1 175 ? 12.217 6.800 -17.469 1.00 86.69 175 ASN A C 1
ATOM 1355 O O . ASN A 1 175 ? 11.920 7.996 -17.442 1.00 86.69 175 ASN A O 1
ATOM 1359 N N . GLY A 1 176 ? 13.475 6.370 -17.331 1.00 86.56 176 GLY A N 1
ATOM 1360 C CA . GLY A 1 176 ? 14.663 7.232 -17.246 1.00 86.56 176 GLY A CA 1
ATOM 1361 C C . GLY A 1 176 ? 14.962 7.797 -15.853 1.00 86.56 176 GLY A C 1
ATOM 1362 O O . GLY A 1 176 ? 15.987 8.451 -15.667 1.00 86.56 176 GLY A O 1
ATOM 1363 N N . ARG A 1 177 ? 14.089 7.542 -14.875 1.00 91.56 177 ARG A N 1
ATOM 1364 C CA . ARG A 1 177 ? 14.243 7.906 -13.460 1.00 91.56 177 ARG A CA 1
ATOM 1365 C C . ARG A 1 177 ? 13.719 6.760 -12.596 1.00 91.56 177 ARG A C 1
ATOM 1367 O O . ARG A 1 177 ? 12.766 6.091 -12.989 1.00 91.56 177 ARG A O 1
ATOM 1374 N N . THR A 1 178 ? 14.296 6.617 -11.411 1.00 93.88 178 THR A N 1
ATOM 1375 C CA . THR A 1 178 ? 13.896 5.646 -10.386 1.00 93.88 178 THR A CA 1
ATOM 1376 C C . THR A 1 178 ? 13.437 6.396 -9.135 1.00 93.88 178 THR A C 1
ATOM 1378 O O . THR A 1 178 ? 13.825 7.547 -8.935 1.00 93.88 178 THR A O 1
ATOM 1381 N N . GLY A 1 179 ? 12.578 5.792 -8.316 1.00 95.06 179 GLY A N 1
ATOM 1382 C CA . GLY A 1 179 ? 12.063 6.398 -7.090 1.00 95.06 179 GLY A CA 1
ATOM 1383 C C . GLY A 1 179 ? 10.925 5.589 -6.495 1.00 95.06 179 GLY A C 1
ATOM 1384 O O . GLY A 1 179 ? 10.744 4.427 -6.850 1.00 95.06 179 GLY A O 1
ATOM 1385 N N . ASN A 1 180 ? 10.112 6.215 -5.651 1.00 95.94 180 ASN A N 1
ATOM 1386 C CA . ASN A 1 180 ? 8.915 5.593 -5.107 1.00 95.94 180 ASN A CA 1
ATOM 1387 C C . ASN A 1 180 ? 7.627 6.195 -5.688 1.00 95.94 180 ASN A C 1
ATOM 1389 O O . ASN A 1 180 ? 7.553 7.366 -6.063 1.00 95.94 180 ASN A O 1
ATOM 1393 N N . THR A 1 181 ? 6.597 5.360 -5.733 1.00 97.75 181 THR A N 1
ATOM 1394 C CA . THR A 1 181 ? 5.210 5.788 -5.942 1.00 97.75 181 THR A CA 1
ATOM 1395 C C . THR A 1 181 ? 4.512 5.809 -4.595 1.00 97.75 181 THR A C 1
ATOM 1397 O O . THR A 1 181 ? 4.736 4.914 -3.777 1.00 97.75 181 THR A O 1
ATOM 1400 N N . ILE A 1 182 ? 3.671 6.812 -4.364 1.00 98.31 182 ILE A N 1
ATOM 1401 C CA . ILE A 1 182 ? 2.967 7.043 -3.104 1.00 98.31 182 ILE A CA 1
ATOM 1402 C C . ILE A 1 182 ? 1.466 7.128 -3.399 1.00 98.31 182 ILE A C 1
ATOM 1404 O O . ILE A 1 182 ? 1.013 7.978 -4.168 1.00 98.31 182 ILE A O 1
ATOM 1408 N N . ALA A 1 183 ? 0.693 6.246 -2.771 1.00 98.31 183 ALA A N 1
ATOM 1409 C CA . ALA A 1 183 ? -0.763 6.247 -2.790 1.00 98.31 183 ALA A CA 1
ATOM 1410 C C . ALA A 1 183 ? -1.289 6.711 -1.430 1.00 98.31 183 ALA A C 1
ATOM 1412 O O . ALA A 1 183 ? -0.976 6.104 -0.402 1.00 98.31 183 ALA A O 1
ATOM 1413 N N . ARG A 1 184 ? -2.073 7.793 -1.417 1.00 98.25 184 ARG A N 1
ATOM 1414 C CA . ARG A 1 184 ? -2.581 8.409 -0.189 1.00 98.25 184 ARG A CA 1
ATOM 1415 C C . ARG A 1 184 ? -4.077 8.255 -0.038 1.00 98.25 184 ARG A C 1
ATOM 1417 O O . ARG A 1 184 ? -4.850 8.631 -0.923 1.00 98.25 184 ARG A O 1
ATOM 1424 N N . PHE A 1 185 ? -4.459 7.807 1.147 1.00 98.12 185 PHE A N 1
ATOM 1425 C CA . PHE A 1 185 ? -5.838 7.577 1.530 1.00 98.12 185 PHE A CA 1
ATOM 1426 C C . PHE A 1 185 ? -6.123 8.353 2.806 1.00 98.12 185 PHE A C 1
ATOM 1428 O O . PHE A 1 185 ? -5.591 8.045 3.868 1.00 98.12 185 PHE A O 1
ATOM 1435 N N . GLU A 1 186 ? -6.943 9.387 2.687 1.00 97.62 186 GLU A N 1
ATOM 1436 C CA . GLU A 1 186 ? -7.411 10.174 3.821 1.00 97.62 186 GLU A CA 1
ATOM 1437 C C . GLU A 1 186 ? -8.705 9.547 4.341 1.00 97.62 186 GLU A C 1
ATOM 1439 O O . GLU A 1 186 ? -9.650 9.329 3.576 1.00 97.62 186 GLU A O 1
ATOM 1444 N N . LEU A 1 187 ? -8.738 9.202 5.625 1.00 96.88 187 LEU A N 1
ATOM 1445 C CA . LEU A 1 187 ? -9.886 8.540 6.231 1.00 96.88 187 LEU A CA 1
ATOM 1446 C C . LEU A 1 187 ? -10.028 8.891 7.711 1.00 96.88 187 LEU A C 1
ATOM 1448 O O . LEU A 1 187 ? -9.051 9.045 8.445 1.00 96.88 187 LEU A O 1
ATOM 1452 N N . GLN A 1 188 ? -11.282 8.975 8.151 1.00 97.38 188 GLN A N 1
ATOM 1453 C CA . GLN A 1 188 ? -11.624 9.021 9.564 1.00 97.38 188 GLN A CA 1
ATOM 1454 C C . GLN A 1 188 ? -11.620 7.599 10.119 1.00 97.38 188 GLN A C 1
ATOM 1456 O O . GLN A 1 188 ? -12.423 6.759 9.705 1.00 97.38 188 GLN A O 1
ATOM 1461 N N . LEU A 1 189 ? -10.744 7.336 11.082 1.00 96.31 189 LEU A N 1
ATOM 1462 C CA . LEU A 1 189 ? -10.729 6.070 11.796 1.00 96.31 189 LEU A CA 1
ATOM 1463 C C . LEU A 1 189 ? -11.820 6.069 12.880 1.00 96.31 189 LEU A C 1
ATOM 1465 O O . LEU A 1 189 ? -11.994 7.072 13.584 1.00 96.31 189 LEU A O 1
ATOM 1469 N N . PRO A 1 190 ? -12.570 4.963 13.046 1.00 94.44 190 PRO A N 1
ATOM 1470 C CA . PRO A 1 190 ? -13.517 4.836 14.144 1.00 94.44 190 PRO A CA 1
ATOM 1471 C C . PRO A 1 190 ? -12.770 4.778 15.477 1.00 94.44 190 PRO A C 1
ATOM 1473 O O . PRO A 1 190 ? -11.560 4.538 15.528 1.00 94.44 190 PRO A O 1
ATOM 1476 N N . ALA A 1 191 ? -13.499 4.983 16.572 1.00 90.19 191 ALA A N 1
ATOM 1477 C CA . ALA A 1 191 ? -12.946 4.790 17.903 1.00 90.19 191 ALA A CA 1
ATOM 1478 C C . ALA A 1 191 ? -12.361 3.378 18.040 1.00 90.19 191 ALA A C 1
ATOM 1480 O O . ALA A 1 191 ? -13.016 2.385 17.714 1.00 90.19 191 ALA A O 1
ATOM 1481 N N . SER A 1 192 ? -11.121 3.294 18.519 1.00 83.44 192 SER A N 1
ATOM 1482 C CA . SER A 1 192 ? -10.512 2.015 18.854 1.00 83.44 192 SER A CA 1
ATOM 1483 C C . SER A 1 192 ? -11.011 1.561 20.219 1.00 83.44 192 SER A C 1
ATOM 1485 O O . SER A 1 192 ? -11.158 2.347 21.159 1.00 83.44 192 SER A O 1
ATOM 1487 N N . VAL A 1 193 ? -11.276 0.263 20.344 1.00 74.12 193 VAL A N 1
ATOM 1488 C CA . VAL A 1 193 ? -11.539 -0.335 21.649 1.00 74.12 193 VAL A CA 1
ATOM 1489 C C . VAL A 1 193 ? -10.187 -0.654 22.264 1.00 74.12 193 VAL A C 1
ATOM 1491 O O . VAL A 1 193 ? -9.532 -1.629 21.894 1.00 74.12 193 VAL A O 1
ATOM 1494 N N . LYS A 1 194 ? -9.748 0.173 23.217 1.00 66.69 194 LYS A N 1
ATOM 1495 C CA . LYS A 1 194 ? -8.564 -0.155 24.010 1.00 66.69 194 LYS A CA 1
ATOM 1496 C C . LYS A 1 194 ? -8.861 -1.427 24.799 1.00 66.69 194 LYS A C 1
ATOM 1498 O O . LYS A 1 194 ? -9.686 -1.410 25.712 1.00 66.69 194 LYS A O 1
ATOM 1503 N N . ARG A 1 195 ? -8.180 -2.527 24.469 1.00 66.00 195 ARG A N 1
ATOM 1504 C CA . ARG A 1 195 ? -8.223 -3.731 25.304 1.00 66.00 195 ARG A CA 1
ATOM 1505 C C . ARG A 1 195 ? -7.547 -3.409 26.632 1.00 66.00 195 ARG A C 1
ATOM 1507 O O . ARG A 1 195 ? -6.358 -3.103 26.678 1.00 66.00 195 ARG A O 1
ATOM 1514 N N . ILE A 1 196 ? -8.331 -3.430 27.703 1.00 61.91 196 ILE A N 1
ATOM 1515 C CA . ILE A 1 196 ? -7.829 -3.361 29.071 1.00 61.91 196 ILE A CA 1
ATOM 1516 C C . ILE A 1 196 ? -7.815 -4.801 29.571 1.00 61.91 196 ILE A C 1
ATOM 1518 O O . ILE A 1 196 ? -8.877 -5.388 29.762 1.00 61.91 196 ILE A O 1
ATOM 1522 N N . GLY A 1 197 ? -6.614 -5.363 29.710 1.00 65.44 197 GLY A N 1
ATOM 1523 C CA . GLY A 1 197 ? -6.413 -6.712 30.227 1.00 65.44 197 GLY A CA 1
ATOM 1524 C C . GLY A 1 197 ? -5.836 -7.718 29.233 1.00 65.44 197 GLY A C 1
ATOM 1525 O O . GLY A 1 197 ? -5.772 -7.471 28.027 1.00 65.44 197 GLY A O 1
ATOM 1526 N N . ASN A 1 198 ? -5.419 -8.872 29.754 1.00 64.94 198 ASN A N 1
ATOM 1527 C CA . ASN A 1 198 ? -4.965 -10.002 28.941 1.00 64.94 198 ASN A CA 1
ATOM 1528 C C . ASN A 1 198 ? -6.112 -10.997 28.774 1.00 64.94 198 ASN A C 1
ATOM 1530 O O . ASN A 1 198 ? -6.625 -11.522 29.764 1.00 64.94 198 ASN A O 1
ATOM 1534 N N . VAL A 1 199 ? -6.480 -11.294 27.526 1.00 62.22 199 VAL A N 1
ATOM 1535 C CA . VAL A 1 199 ? -7.369 -12.418 27.219 1.00 62.22 199 VAL A CA 1
ATOM 1536 C C . VAL A 1 199 ? -6.507 -13.595 26.796 1.00 62.22 199 VAL A C 1
ATOM 1538 O O . VAL A 1 199 ? -5.843 -13.538 25.763 1.00 62.22 199 VAL A O 1
ATOM 1541 N N . SER A 1 200 ? -6.514 -14.665 27.585 1.00 61.62 200 SER A N 1
ATOM 1542 C CA . SER A 1 200 ? -5.933 -15.942 27.180 1.00 61.62 200 SER A CA 1
ATOM 1543 C C . SER A 1 200 ? -7.015 -17.007 27.103 1.00 61.62 200 SER A C 1
ATOM 1545 O O . SER A 1 200 ? -7.940 -17.050 27.914 1.00 61.62 200 SER A O 1
ATOM 1547 N N . ALA A 1 201 ? -6.907 -17.856 26.088 1.00 52.69 201 ALA A N 1
ATOM 1548 C CA . ALA A 1 201 ? -7.771 -19.007 25.919 1.00 52.69 201 ALA A CA 1
ATOM 1549 C C . ALA A 1 201 ? -6.917 -20.272 25.979 1.00 52.69 201 ALA A C 1
ATOM 1551 O O . ALA A 1 201 ? -5.926 -20.406 25.262 1.00 52.69 201 ALA A O 1
ATOM 1552 N N . THR A 1 202 ? -7.316 -21.201 26.837 1.00 60.44 202 THR A N 1
ATOM 1553 C CA . THR A 1 202 ? -6.874 -22.595 26.802 1.00 60.44 202 THR A CA 1
ATOM 1554 C C . THR A 1 202 ? -8.091 -23.469 26.531 1.00 60.44 202 THR A C 1
ATOM 1556 O O . THR A 1 202 ? -9.232 -23.002 26.534 1.00 60.44 20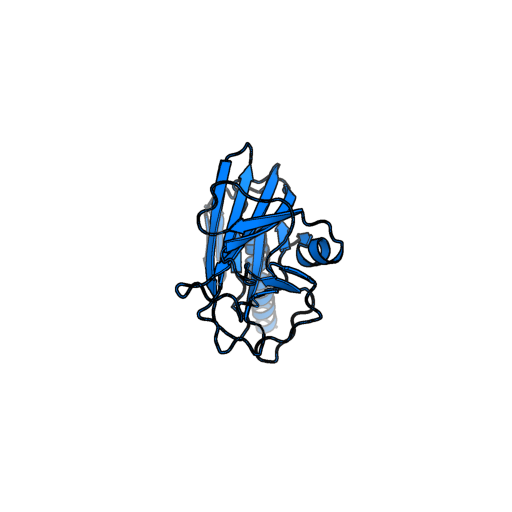2 THR A O 1
ATOM 1559 N N . TRP A 1 203 ? -7.872 -24.746 26.226 1.00 49.91 203 TRP A N 1
ATOM 1560 C CA . TRP A 1 203 ? -8.967 -25.642 25.870 1.00 49.91 203 TRP A CA 1
ATOM 1561 C C . TRP A 1 203 ? -10.022 -25.689 26.994 1.00 49.91 203 TRP A C 1
ATOM 1563 O O . TRP A 1 203 ? -9.751 -26.175 28.089 1.00 49.91 203 TRP A O 1
ATOM 1573 N N . GLY A 1 204 ? -11.217 -25.148 26.728 1.00 57.84 204 GLY A N 1
ATOM 1574 C CA . GLY A 1 204 ? -12.328 -25.083 27.685 1.00 57.84 204 GLY A CA 1
ATOM 1575 C C . GLY A 1 204 ? -12.291 -23.933 28.704 1.00 57.84 204 GLY A C 1
ATOM 1576 O O . GLY A 1 204 ? -13.174 -23.890 29.559 1.00 57.84 204 GLY A O 1
ATOM 1577 N N . GLN A 1 205 ? -11.329 -23.004 28.641 1.00 48.44 205 GLN A N 1
ATOM 1578 C CA . GLN A 1 205 ? -11.253 -21.862 29.564 1.00 48.44 205 GLN A CA 1
ATOM 1579 C C . GLN A 1 205 ? -10.875 -20.561 28.847 1.00 48.44 205 GLN A C 1
ATOM 1581 O O . GLN A 1 205 ? -9.910 -20.510 28.089 1.00 48.44 205 GLN A O 1
ATOM 1586 N N . ILE A 1 206 ? -11.615 -19.489 29.142 1.00 52.69 206 ILE A N 1
ATOM 1587 C CA . ILE A 1 206 ? -11.256 -18.111 28.786 1.00 52.69 206 ILE A CA 1
ATOM 1588 C C . ILE A 1 206 ? -10.890 -17.399 30.086 1.00 52.69 206 ILE A C 1
ATOM 1590 O O . ILE A 1 206 ? -11.679 -17.393 31.032 1.00 52.69 206 ILE A O 1
ATOM 1594 N N . LYS A 1 207 ? -9.700 -16.802 30.137 1.00 62.19 207 LYS A N 1
ATOM 1595 C CA . LYS A 1 207 ? -9.244 -15.976 31.253 1.00 62.19 207 LYS A CA 1
ATOM 1596 C C . LYS A 1 207 ? -9.152 -14.528 30.789 1.00 62.19 207 LYS A C 1
ATOM 1598 O O . LYS A 1 207 ? -8.482 -14.247 29.801 1.00 62.19 207 LYS A O 1
ATOM 1603 N N . ILE A 1 208 ? -9.810 -13.636 31.523 1.00 64.06 208 ILE A N 1
ATOM 1604 C CA . ILE A 1 208 ? -9.694 -12.182 31.380 1.00 64.06 208 ILE A CA 1
ATOM 1605 C C . ILE A 1 208 ? -8.980 -11.697 32.646 1.00 64.06 208 ILE A C 1
ATOM 1607 O O . ILE A 1 208 ? -9.449 -11.989 33.748 1.00 64.06 208 ILE A O 1
ATOM 1611 N N . GLN A 1 209 ? -7.814 -11.067 32.495 1.00 63.16 209 GLN A N 1
ATOM 1612 C CA . GLN A 1 209 ? -7.035 -10.474 33.594 1.00 63.16 209 GLN A CA 1
ATOM 1613 C C . GLN A 1 209 ? -7.110 -8.962 33.560 1.00 63.16 209 GLN A C 1
ATOM 1615 O O . GLN A 1 209 ? -6.850 -8.434 32.458 1.00 63.16 209 GLN A O 1
#

Radius of gyration: 20.05 Å; chains: 1; bounding box: 46×55×51 Å

Foldseek 3Di:
DVVVVVVVVQVVVVVVVVLVVQQFFKWKWKKAFFPPLPPAPFKWKWKWKDDPNDIDTFDIDTDDALAIDDMDITGPQVQAQHWIKIKIKIAGDPVLAFPSHWMKIFQTFTDHSNHTQDGVLVCQAVVVKWKWWDWPPDPDIGTDDDQPWDWHRDCQGDRVNDGGRRMIITTAHHNVTGTMMMIIDTHRHHNTDPDDFDWDDDRPDTDGD

Secondary structure (DSSP, 8-state):
-HHHHHHHHHHHHHHHHHHHHT-SEEEEEEEEEPTT-TT---EEEEEEEEETTEEEEEEEEEE--SSPPPPEEEE-GGGTT-EEEEEEEEEE-TT---TT--EEEEEEEEEETTEEEEEHHHHHHTT-SEEEEEETT-SS-EES--TT-EEEEESS-EETTEE-SSEEEEE---SS--EEEEEEEEEEPPPP----S-EEEETTEEEE-